Protein AF-0000000085116410 (afdb_homodimer)

Sequence (196 aa):
MQATMTPTGVLNDQMIAADCLISAKNAIKGCAMAIAEASTPEVRNTLKQHLNDAITFHEQISQYMVNKGYYHPTNVQEQLRLDLQAAQQVLSRYNQNVMQATMTPTGVLNDQMIAADCLISAKNAIKGCAMAIAEASTPEVRNTLKQHLNDAITFHEQISQYMVNKGYYHPTNVQEQLRLDLQAAQQVLSRYNQNV

pLDDT: mean 77.75, std 18.44, range [33.31, 96.0]

Organism: Geobacillus kaustophilus (strain HTA426) (NCBI:txid235909)

Radius of gyration: 18.61 Å; Cα contacts (8 Å, |Δi|>4): 143; chains: 2; bounding box: 40×56×43 Å

Secondary structure (DSSP, 8-state):
------HHHHHHHHHHHHHHHHHHHHHHHHHHHHHHH--SHHHHHHHHHHHHHHHHHHHHHHHHHHHTT-S-TTTHHHHHHHHHHHHHHHHHHHHHH-/------HHHHHHHHHHHHHHHHHHHHHHHHHHHHHHH--SHHHHHHHHHHHHHHHHHHHHHHHHHHHTT-S-TTTHHHHHHHHHHHHHHHHHHHHHH-

Nearest PDB structures (foldseek):
  5l8b-ass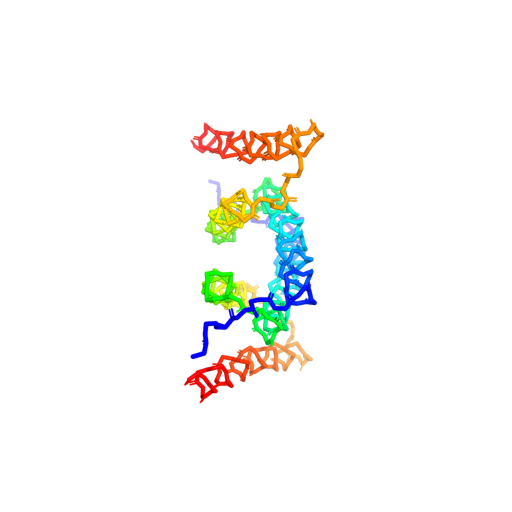embly1_J  TM=8.853E-01  e=2.017E-01  Rhodospirillum rubrum
  5l89-assembly3_Z  TM=8.717E-01  e=2.137E-01  Rhodospirillum rubrum
  5l8b-assembly4_V  TM=8.835E-01  e=2.544E-01  Rhodospirillum rubrum
  9c3i-assembly1_S  TM=6.106E-01  e=6.555E+00  Homo sapiens
  5l89-assembly3_Z  TM=8.452E-01  e=1.909E-01  Rhodospirillum rubrum

InterPro domains:
  IPR012347 Ferritin-like [G3DSA:1.20.1260.10] (1-69)
  IPR012851 Spore coat protein CotF-like [PF07875] (12-73)
  IPR012851 Spore coat protein CotF-like [PTHR39183] (7-89)

Foldseek 3Di:
DPPPCPPVNLVVLLVVLVVLLVVLLVLLVVLLVCLVVDDDVVVNVVSVVSNVVSLVSNVVSLVVCVVSVVDDPDDVVVVSVVSNVVSVVSVVVVVVVD/DPVPCPPVNLVVLLVVLVVLLVVLLVLLVVLLVCLVVDDDPVVNVVSVVSNVVSLVSNVVSLVVCVVSVVDPPDDVVVVSVVSNVVSVVSVVVVVVVD

Solvent-accessible surface area (backbone atoms only — not comparable to full-atom values): 10480 Å² total; per-residue (Å²): 128,79,80,67,72,46,72,69,40,50,51,46,39,50,52,47,45,51,52,48,41,53,52,23,52,50,45,34,53,49,28,57,55,45,44,76,61,41,72,48,69,67,64,29,51,53,33,52,52,51,28,52,52,25,50,52,49,33,50,53,43,51,52,49,37,55,76,69,56,69,53,57,79,81,68,41,55,53,49,50,50,49,49,51,47,50,53,47,47,54,49,47,51,47,60,64,70,95,128,78,80,68,73,45,73,68,39,50,51,44,37,50,51,48,46,51,53,47,43,53,50,22,52,51,44,34,53,50,29,56,54,46,44,75,61,42,71,47,68,67,63,28,52,53,32,52,53,51,28,52,52,25,49,52,48,33,50,54,45,50,50,50,36,55,75,69,56,70,52,57,79,81,68,44,53,53,50,49,50,47,50,49,49,48,52,48,47,54,48,46,50,47,60,64,70,94

Structure (mmCIF, N/CA/C/O backbone):
data_AF-0000000085116410-model_v1
#
loop_
_entity.id
_entity.type
_entity.pdbx_description
1 polymer 'Spore coat protein'
#
loop_
_atom_site.group_PDB
_atom_site.id
_atom_site.type_symbol
_atom_site.label_atom_id
_atom_site.label_alt_id
_atom_site.label_comp_id
_atom_site.label_asym_id
_atom_site.label_entity_id
_atom_site.label_seq_id
_atom_site.pdbx_PDB_ins_code
_atom_site.Cartn_x
_atom_site.Cartn_y
_atom_site.Cartn_z
_atom_site.occupancy
_atom_site.B_iso_or_equiv
_atom_site.auth_seq_id
_atom_site.auth_comp_id
_atom_site.auth_asym_id
_atom_site.auth_atom_id
_atom_site.pdbx_PDB_model_num
ATOM 1 N N . MET A 1 1 ? 3.842 -24.609 -26.531 1 34.09 1 MET A N 1
ATOM 2 C CA . MET A 1 1 ? 4.395 -25.141 -25.297 1 34.09 1 MET A CA 1
ATOM 3 C C . MET A 1 1 ? 3.576 -24.672 -24.094 1 34.09 1 MET A C 1
ATOM 5 O O . MET A 1 1 ? 3.346 -23.469 -23.922 1 34.09 1 MET A O 1
ATOM 9 N N . GLN A 1 2 ? 2.59 -25.344 -23.672 1 38.97 2 GLN A N 1
ATOM 10 C CA . GLN A 1 2 ? 1.652 -24.984 -22.609 1 38.97 2 GLN A CA 1
ATOM 11 C C . GLN A 1 2 ? 2.391 -24.547 -21.344 1 38.97 2 GLN A C 1
ATOM 13 O O . GLN A 1 2 ? 3.287 -25.25 -20.875 1 38.97 2 GLN A O 1
ATOM 18 N N . ALA A 1 3 ? 2.873 -23.281 -21.172 1 47.75 3 ALA A N 1
ATOM 19 C CA . ALA A 1 3 ? 3.674 -22.828 -20.031 1 47.75 3 ALA A CA 1
ATOM 20 C C . ALA A 1 3 ? 3.307 -23.594 -18.766 1 47.75 3 ALA A C 1
ATOM 22 O O . ALA A 1 3 ? 2.248 -23.359 -18.172 1 47.75 3 ALA A O 1
ATOM 23 N N . THR A 1 4 ? 3.486 -24.859 -18.719 1 53.5 4 THR A N 1
ATOM 24 C CA . THR A 1 4 ? 3.32 -25.688 -17.531 1 53.5 4 THR A CA 1
ATOM 25 C C . THR A 1 4 ? 3.902 -24.984 -16.297 1 53.5 4 THR A C 1
ATOM 27 O O . THR A 1 4 ? 5.047 -24.531 -16.328 1 53.5 4 THR A O 1
ATOM 30 N N . MET A 1 5 ? 3.059 -24.266 -15.602 1 58.75 5 MET A N 1
ATOM 31 C CA . MET A 1 5 ? 3.539 -23.656 -14.367 1 58.75 5 MET A CA 1
ATOM 32 C C . MET A 1 5 ? 4.387 -24.625 -13.562 1 58.75 5 MET A C 1
ATOM 34 O O . MET A 1 5 ? 3.924 -25.719 -13.211 1 58.75 5 MET A O 1
ATOM 38 N N . THR A 1 6 ? 5.695 -24.5 -13.656 1 70 6 THR A N 1
ATOM 39 C CA . THR A 1 6 ? 6.586 -25.344 -12.859 1 70 6 THR A CA 1
ATOM 40 C C . THR A 1 6 ? 6.227 -25.25 -11.375 1 70 6 THR A C 1
ATOM 42 O O . THR A 1 6 ? 5.633 -24.281 -10.93 1 70 6 THR A O 1
ATOM 45 N N . PRO A 1 7 ? 6.23 -26.438 -10.695 1 68.94 7 PRO A N 1
ATOM 46 C CA . PRO A 1 7 ? 5.996 -26.406 -9.25 1 68.94 7 PRO A CA 1
ATOM 47 C C . PRO A 1 7 ? 6.676 -25.234 -8.562 1 68.94 7 PRO A C 1
ATOM 49 O O . PRO A 1 7 ? 6.102 -24.625 -7.656 1 68.94 7 PRO A O 1
ATOM 52 N N . THR A 1 8 ? 7.863 -24.875 -8.992 1 72.25 8 THR A N 1
ATOM 53 C CA . THR A 1 8 ? 8.57 -23.75 -8.406 1 72.25 8 THR A CA 1
ATOM 54 C C . THR A 1 8 ? 7.84 -22.438 -8.719 1 72.25 8 THR A C 1
ATOM 56 O O . THR A 1 8 ? 7.766 -21.547 -7.863 1 72.25 8 THR A O 1
ATOM 59 N N . GLY A 1 9 ? 7.254 -22.359 -9.852 1 74 9 GLY A N 1
ATOM 60 C CA . GLY A 1 9 ? 6.504 -21.172 -10.242 1 74 9 GLY A CA 1
ATOM 61 C C . GLY A 1 9 ? 5.234 -20.969 -9.43 1 74 9 GLY A C 1
ATOM 62 O O . GLY A 1 9 ? 4.922 -19.859 -9.023 1 74 9 GLY A O 1
ATOM 63 N N . VAL A 1 10 ? 4.629 -22.078 -9.195 1 74.31 10 VAL A N 1
ATOM 64 C CA . VAL A 1 10 ? 3.404 -22.031 -8.398 1 74.31 10 VAL A CA 1
ATOM 65 C C . VAL A 1 10 ? 3.727 -21.609 -6.969 1 74.31 10 VAL A C 1
ATOM 67 O O . VAL A 1 10 ? 3.021 -20.797 -6.383 1 74.31 10 VAL A O 1
ATOM 70 N N . LEU A 1 11 ? 4.852 -22.125 -6.457 1 77 11 LEU A N 1
ATOM 71 C CA . LEU A 1 11 ? 5.254 -21.781 -5.098 1 77 11 LEU A CA 1
ATOM 72 C C . LEU A 1 11 ? 5.637 -20.312 -4.988 1 77 11 LEU A C 1
ATOM 74 O O . LEU A 1 11 ? 5.289 -19.641 -4.012 1 77 11 LEU A O 1
ATOM 78 N N . ASN A 1 12 ? 6.219 -19.875 -5.941 1 85.88 12 ASN A N 1
ATOM 79 C CA . ASN A 1 12 ? 6.598 -18.469 -5.965 1 85.88 12 ASN A CA 1
ATOM 80 C C . ASN A 1 12 ? 5.371 -17.562 -6.016 1 85.88 12 ASN A C 1
ATOM 82 O O . ASN A 1 12 ? 5.281 -16.594 -5.254 1 85.88 12 ASN A O 1
ATOM 86 N N . ASP A 1 13 ? 4.426 -17.938 -6.859 1 91 13 ASP A N 1
ATOM 87 C CA . ASP A 1 13 ? 3.219 -17.125 -6.98 1 91 13 ASP A CA 1
ATOM 88 C C . ASP A 1 13 ? 2.406 -17.141 -5.691 1 91 13 ASP A C 1
ATOM 90 O O . ASP A 1 13 ? 1.822 -16.125 -5.301 1 91 13 ASP A O 1
ATOM 94 N N . GLN A 1 14 ? 2.414 -18.297 -5.098 1 87.81 14 GLN A N 1
ATOM 95 C CA . GLN A 1 14 ? 1.694 -18.422 -3.834 1 87.81 14 GLN A CA 1
ATOM 96 C C . GLN A 1 14 ? 2.334 -17.547 -2.756 1 87.81 14 GLN A C 1
ATOM 98 O O . GLN A 1 14 ? 1.635 -16.859 -2.008 1 87.81 14 GLN A O 1
ATOM 103 N N . MET A 1 15 ? 3.588 -17.531 -2.658 1 90.19 15 MET A N 1
ATOM 104 C CA . MET A 1 15 ? 4.305 -16.719 -1.678 1 90.19 15 MET A CA 1
ATOM 105 C C . MET A 1 15 ? 4.121 -15.234 -1.958 1 90.19 15 MET A C 1
ATOM 107 O O . MET A 1 15 ? 3.898 -14.445 -1.036 1 90.19 15 MET A O 1
ATOM 111 N N . ILE A 1 16 ? 4.188 -14.93 -3.193 1 92.75 16 ILE A N 1
ATOM 112 C CA . ILE A 1 16 ? 3.988 -13.539 -3.602 1 92.75 16 ILE A CA 1
ATOM 113 C C . ILE A 1 16 ? 2.588 -13.078 -3.201 1 92.75 16 ILE A C 1
ATOM 115 O O . ILE A 1 16 ? 2.422 -12.016 -2.607 1 92.75 16 ILE A O 1
ATOM 119 N N . ALA A 1 17 ? 1.64 -13.898 -3.52 1 92.31 17 ALA A N 1
ATOM 120 C CA . ALA A 1 17 ? 0.255 -13.555 -3.211 1 92.31 17 ALA A CA 1
ATOM 121 C C . ALA A 1 17 ? 0.05 -13.406 -1.706 1 92.31 17 ALA A C 1
ATOM 123 O O . ALA A 1 17 ? -0.622 -12.477 -1.254 1 92.31 17 ALA A O 1
ATOM 124 N N . ALA A 1 18 ? 0.658 -14.25 -0.933 1 89.31 18 ALA A N 1
ATOM 125 C CA . ALA A 1 18 ? 0.532 -14.195 0.521 1 89.31 18 ALA A CA 1
ATOM 126 C C . ALA A 1 18 ? 1.161 -12.922 1.08 1 89.31 18 ALA A C 1
ATOM 128 O O . ALA A 1 18 ? 0.578 -12.258 1.942 1 89.31 18 ALA A O 1
ATOM 129 N N . ASP A 1 19 ? 2.303 -12.578 0.595 1 91.06 19 ASP A N 1
ATOM 130 C CA . ASP A 1 19 ? 2.969 -11.344 1.018 1 91.06 19 ASP A CA 1
ATOM 131 C C . ASP A 1 19 ? 2.141 -10.117 0.649 1 91.06 19 ASP A C 1
ATOM 133 O O . ASP A 1 19 ? 2.049 -9.172 1.43 1 91.06 19 ASP A O 1
ATOM 137 N N . CYS A 1 20 ? 1.58 -10.156 -0.518 1 94 20 CYS A N 1
ATOM 138 C CA . CYS A 1 20 ? 0.734 -9.062 -0.972 1 94 20 CYS A CA 1
ATOM 139 C C . CYS A 1 20 ? -0.5 -8.922 -0.089 1 94 20 CYS A C 1
ATOM 141 O O . CYS A 1 20 ? -0.91 -7.809 0.243 1 94 20 CYS A O 1
ATOM 143 N N . LEU A 1 21 ? -1.069 -10.039 0.272 1 91.62 21 LEU A N 1
ATOM 144 C CA . LEU A 1 21 ? -2.25 -10.039 1.13 1 91.62 21 LEU A CA 1
ATOM 145 C C . LEU A 1 21 ? -1.939 -9.391 2.477 1 91.62 21 LEU A C 1
ATOM 147 O O . LEU A 1 21 ? -2.689 -8.531 2.947 1 91.62 21 LEU A O 1
ATOM 151 N N . ILE A 1 22 ? -0.842 -9.766 3.062 1 90.31 22 ILE A N 1
ATOM 152 C CA . ILE A 1 22 ? -0.418 -9.219 4.348 1 90.31 22 ILE A CA 1
ATOM 153 C C . ILE A 1 22 ? -0.146 -7.719 4.203 1 90.31 22 ILE A C 1
ATOM 155 O O . ILE A 1 22 ? -0.582 -6.918 5.035 1 90.31 22 ILE A O 1
ATOM 159 N N . SER A 1 23 ? 0.594 -7.352 3.139 1 93.44 23 SER A N 1
ATOM 160 C CA . SER A 1 23 ? 0.889 -5.945 2.883 1 93.44 23 SER A CA 1
ATOM 161 C C . SER A 1 23 ? -0.392 -5.133 2.732 1 93.44 23 SER A C 1
ATOM 163 O O . SER A 1 23 ? -0.501 -4.031 3.277 1 93.44 23 SER A O 1
ATOM 165 N N . ALA A 1 24 ? -1.352 -5.645 1.99 1 94 24 ALA A N 1
ATOM 166 C CA . ALA A 1 24 ? -2.625 -4.953 1.794 1 94 24 ALA A CA 1
ATOM 167 C C . ALA A 1 24 ? -3.371 -4.793 3.115 1 94 24 ALA A C 1
ATOM 169 O O . ALA A 1 24 ? -3.91 -3.723 3.404 1 94 24 ALA A O 1
ATOM 170 N N . LYS A 1 25 ? -3.369 -5.816 3.918 1 90.81 25 LYS A N 1
ATOM 171 C CA . LYS A 1 25 ? -4.012 -5.781 5.23 1 90.81 25 LYS A CA 1
ATOM 172 C C . LYS A 1 25 ? -3.387 -4.707 6.117 1 90.81 25 LYS A C 1
ATOM 174 O O . LYS A 1 25 ? -4.098 -3.947 6.773 1 90.81 25 LYS A O 1
ATOM 179 N N . ASN A 1 26 ? -2.092 -4.668 6.094 1 91.44 26 ASN A N 1
ATOM 180 C CA . ASN A 1 26 ? -1.391 -3.672 6.898 1 91.44 26 ASN A CA 1
ATOM 181 C C . ASN A 1 26 ? -1.672 -2.256 6.406 1 91.44 26 ASN A C 1
ATOM 183 O O . ASN A 1 26 ? -1.815 -1.332 7.211 1 91.44 26 ASN A O 1
ATOM 187 N N . ALA A 1 27 ? -1.715 -2.104 5.125 1 94.19 27 ALA A N 1
ATOM 188 C CA . ALA A 1 27 ? -2.033 -0.799 4.551 1 94.19 27 ALA A CA 1
ATOM 189 C C . ALA A 1 27 ? -3.434 -0.35 4.953 1 94.19 27 ALA A C 1
ATOM 191 O O . ALA A 1 27 ? -3.646 0.816 5.293 1 94.19 27 ALA A O 1
ATOM 192 N N . ILE A 1 28 ? -4.422 -1.207 4.918 1 91.94 28 ILE A N 1
ATOM 193 C CA . ILE A 1 28 ? -5.797 -0.907 5.301 1 91.94 28 ILE A CA 1
ATOM 194 C C . ILE A 1 28 ? -5.836 -0.438 6.754 1 91.94 28 ILE A C 1
ATOM 196 O O . ILE A 1 28 ? -6.391 0.622 7.055 1 91.94 28 ILE A O 1
ATOM 200 N N . LYS A 1 29 ? -5.215 -1.124 7.602 1 91 29 LYS A N 1
ATOM 201 C CA . LYS A 1 29 ? -5.188 -0.773 9.023 1 91 29 LYS A CA 1
ATOM 202 C C . LYS A 1 29 ? -4.469 0.553 9.242 1 91 29 LYS A C 1
ATOM 204 O O . LYS A 1 29 ? -4.941 1.399 10.008 1 91 29 LYS A O 1
ATOM 209 N N . GLY A 1 30 ? -3.307 0.664 8.594 1 91.12 30 GLY A N 1
ATOM 210 C CA . GLY A 1 30 ? -2.535 1.889 8.734 1 91.12 30 GLY A CA 1
ATOM 211 C C . GLY A 1 30 ? -3.287 3.123 8.273 1 91.12 30 GLY A C 1
ATOM 212 O O . GLY A 1 30 ? -3.293 4.145 8.961 1 91.12 30 GLY A O 1
ATOM 213 N N . CYS A 1 31 ? -3.893 3.043 7.133 1 93.88 31 CYS A N 1
ATOM 214 C CA . CYS A 1 31 ? -4.656 4.172 6.609 1 93.88 31 CYS A CA 1
ATOM 215 C C . CYS A 1 31 ? -5.824 4.516 7.527 1 93.88 31 CYS A C 1
ATOM 217 O O . CYS A 1 31 ? -6.094 5.688 7.781 1 93.88 31 CYS A O 1
ATOM 219 N N . ALA A 1 32 ? -6.516 3.463 8.023 1 90.75 32 ALA A N 1
ATOM 220 C CA . ALA A 1 32 ? -7.648 3.684 8.922 1 90.75 32 ALA A CA 1
ATOM 221 C C . ALA A 1 32 ? -7.215 4.445 10.172 1 90.75 32 ALA A C 1
ATOM 223 O O . ALA A 1 32 ? -7.871 5.406 10.578 1 90.75 32 ALA A O 1
ATOM 224 N N . MET A 1 33 ? -6.148 4.09 10.742 1 91.69 33 MET A N 1
ATOM 225 C CA . MET A 1 33 ? -5.633 4.754 11.938 1 91.69 33 MET A CA 1
ATOM 226 C C . MET A 1 33 ? -5.223 6.188 11.625 1 91.69 33 MET A C 1
ATOM 228 O O . MET A 1 33 ? -5.535 7.109 12.383 1 91.69 33 MET A O 1
ATOM 232 N N . ALA A 1 34 ? -4.508 6.406 10.562 1 93.06 34 ALA A N 1
ATOM 233 C CA . ALA A 1 34 ? -4.004 7.723 10.172 1 93.06 34 ALA A CA 1
ATOM 234 C C . ALA A 1 34 ? -5.148 8.68 9.875 1 93.06 34 ALA A C 1
ATOM 236 O O . ALA A 1 34 ? -5.07 9.875 10.188 1 93.06 34 ALA A O 1
ATOM 237 N N . ILE A 1 35 ? -6.199 8.172 9.25 1 93.31 35 ILE A N 1
ATOM 238 C CA . ILE A 1 35 ? -7.363 8.992 8.945 1 93.31 35 ILE A CA 1
ATOM 239 C C . ILE A 1 35 ? -7.969 9.539 10.234 1 93.31 35 ILE A C 1
ATOM 241 O O . ILE A 1 35 ? -8.344 10.711 10.297 1 93.31 35 ILE A O 1
ATOM 245 N N . ALA A 1 36 ? -8.016 8.703 11.297 1 89.75 36 ALA A N 1
ATOM 246 C CA . ALA A 1 36 ? -8.586 9.094 12.586 1 89.75 36 ALA A CA 1
ATOM 247 C C . ALA A 1 36 ? -7.754 10.195 13.242 1 89.75 36 ALA A C 1
ATOM 249 O O . ALA A 1 36 ? -8.281 11 14.016 1 89.75 36 ALA A O 1
ATOM 250 N N . GLU A 1 37 ? -6.488 10.312 12.891 1 90.06 37 GLU A N 1
ATOM 251 C CA . GLU A 1 37 ? -5.57 11.219 13.57 1 90.06 37 GLU A CA 1
ATOM 252 C C . GLU A 1 37 ? -5.281 12.445 12.711 1 90.06 37 GLU A C 1
ATOM 254 O O . GLU A 1 37 ? -4.707 13.43 13.195 1 90.06 37 GLU A O 1
ATOM 259 N N . ALA A 1 38 ? -5.629 12.344 11.43 1 91.5 38 ALA A N 1
AT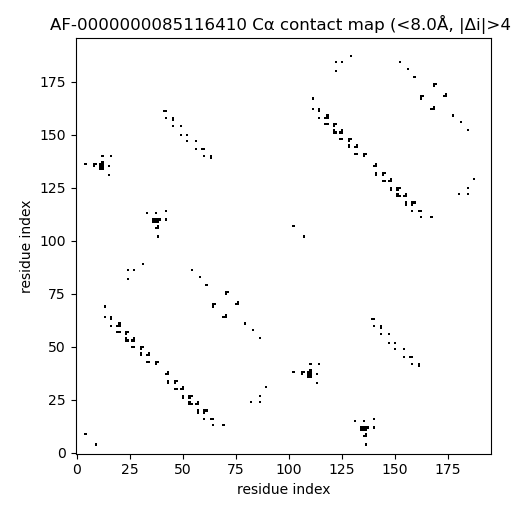OM 260 C CA . ALA A 1 38 ? -5.332 13.445 10.516 1 91.5 38 ALA A CA 1
ATOM 261 C C . ALA A 1 38 ? -6.113 14.695 10.891 1 91.5 38 ALA A C 1
ATOM 263 O O . ALA A 1 38 ? -7.301 14.625 11.219 1 91.5 38 ALA A O 1
ATOM 264 N N . SER A 1 39 ? -5.434 15.836 10.852 1 89.38 39 SER A N 1
ATOM 265 C CA . SER A 1 39 ? -6.039 17.094 11.281 1 89.38 39 SER A CA 1
ATOM 266 C C . SER A 1 39 ? -6.457 17.938 10.078 1 89.38 39 SER A C 1
ATOM 268 O O . SER A 1 39 ? -7.242 18.875 10.227 1 89.38 39 SER A O 1
ATOM 270 N N . THR A 1 40 ? -5.98 17.703 8.875 1 90 40 THR A N 1
ATOM 271 C CA . THR A 1 40 ? -6.305 18.5 7.691 1 90 40 THR A CA 1
ATOM 272 C C . THR A 1 40 ? -7.074 17.656 6.676 1 90 40 THR A C 1
ATOM 274 O O . THR A 1 40 ? -6.801 16.469 6.508 1 90 40 THR A O 1
ATOM 277 N N . PRO A 1 41 ? -8.008 18.266 5.961 1 92.38 41 PRO A N 1
ATOM 278 C CA . PRO A 1 41 ? -8.789 17.531 4.953 1 92.38 41 PRO A CA 1
ATOM 279 C C . PRO A 1 41 ? -7.926 17 3.811 1 92.38 41 PRO A C 1
ATOM 281 O O . PRO A 1 41 ? -8.219 15.945 3.254 1 92.38 41 PRO A O 1
ATOM 284 N N . GLU A 1 42 ? -6.879 17.688 3.488 1 90.44 42 GLU A N 1
ATOM 285 C CA . GLU A 1 42 ? -6.035 17.281 2.367 1 90.44 42 GLU A CA 1
ATOM 286 C C . GLU A 1 42 ? -5.398 15.914 2.623 1 90.44 42 GLU A C 1
ATOM 288 O O . GLU A 1 42 ? -5.504 15.008 1.794 1 90.44 42 GLU A O 1
ATOM 293 N N . VAL A 1 43 ? -4.75 15.852 3.771 1 91.69 43 VAL A N 1
ATOM 294 C CA . VAL A 1 43 ? -4.094 14.586 4.082 1 91.69 43 VAL A CA 1
ATOM 295 C C . VA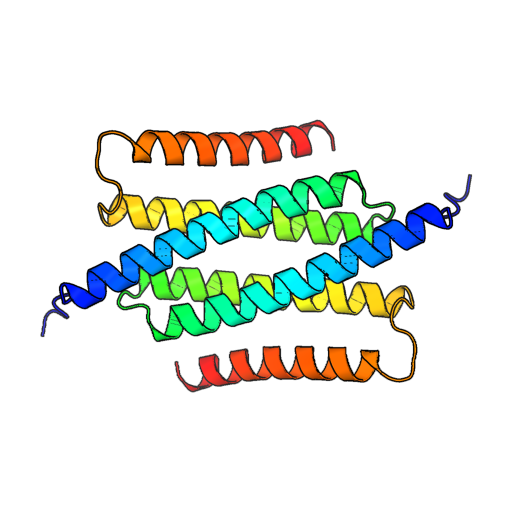L A 1 43 ? -5.148 13.516 4.34 1 91.69 43 VAL A C 1
ATOM 297 O O . VAL A 1 43 ? -4.98 12.359 3.934 1 91.69 43 VAL A O 1
ATOM 300 N N . ARG A 1 44 ? -6.25 13.898 4.984 1 93.69 44 ARG A N 1
ATOM 301 C CA . ARG A 1 44 ? -7.324 12.953 5.242 1 93.69 44 ARG A CA 1
ATOM 302 C C . ARG A 1 44 ? -7.879 12.383 3.941 1 93.69 44 ARG A C 1
ATOM 304 O O . ARG A 1 44 ? -8.055 11.164 3.816 1 93.69 44 ARG A O 1
ATOM 311 N N . ASN A 1 45 ? -8.102 13.156 2.969 1 94.5 45 ASN A N 1
ATOM 312 C CA . ASN A 1 45 ? -8.641 12.719 1.688 1 94.5 45 ASN A CA 1
ATOM 313 C C . ASN A 1 45 ? -7.656 11.828 0.936 1 94.5 45 ASN A C 1
ATOM 315 O O . ASN A 1 45 ? -8.055 10.852 0.302 1 94.5 45 ASN A O 1
ATOM 319 N N . THR A 1 46 ? -6.387 12.211 0.984 1 94.81 46 THR A N 1
ATOM 320 C CA . THR A 1 46 ? -5.355 11.383 0.376 1 94.81 46 THR A CA 1
ATOM 321 C C . THR A 1 46 ? -5.336 9.992 1.011 1 94.81 46 THR A C 1
ATOM 323 O O . THR A 1 46 ? -5.262 8.984 0.308 1 94.81 46 THR A O 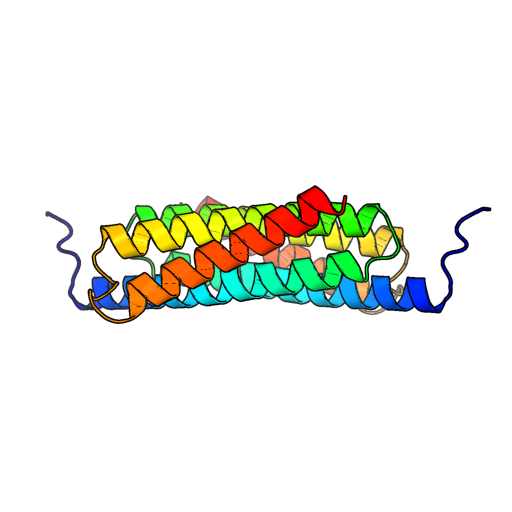1
ATOM 326 N N . LEU A 1 47 ? -5.457 9.961 2.297 1 95 47 LEU A N 1
ATOM 327 C CA . LEU A 1 47 ? -5.457 8.695 3.027 1 95 47 LEU A CA 1
ATOM 328 C C . LEU A 1 47 ? -6.695 7.875 2.691 1 95 47 LEU A C 1
ATOM 330 O O . LEU A 1 47 ? -6.621 6.648 2.576 1 95 47 LEU A O 1
ATOM 334 N N . LYS A 1 48 ? -7.836 8.477 2.529 1 95.25 48 LYS A N 1
ATOM 335 C CA . LYS A 1 48 ? -9.062 7.773 2.16 1 95.25 48 LYS A CA 1
ATOM 336 C C . LYS A 1 48 ? -8.93 7.125 0.783 1 95.25 48 LYS A C 1
ATOM 338 O O . LYS A 1 48 ? -9.375 5.996 0.576 1 95.25 48 LYS A O 1
ATOM 343 N N . GLN A 1 49 ? -8.32 7.844 -0.129 1 95.75 49 GLN A N 1
ATOM 344 C CA . GLN A 1 49 ? -8.07 7.277 -1.451 1 95.75 49 GLN A CA 1
ATOM 345 C C . GLN A 1 49 ? -7.156 6.059 -1.365 1 95.75 49 GLN A C 1
ATOM 347 O O . GLN A 1 49 ? -7.426 5.027 -1.984 1 95.75 49 GLN A O 1
ATOM 352 N N . HIS A 1 50 ? -6.094 6.207 -0.597 1 95.94 50 HIS A N 1
ATOM 353 C CA . HIS A 1 50 ? -5.16 5.094 -0.458 1 95.94 50 HIS A CA 1
ATOM 354 C C . HIS A 1 50 ? -5.816 3.912 0.249 1 95.94 50 HIS A C 1
ATOM 356 O O . HIS A 1 50 ? -5.547 2.756 -0.088 1 95.94 50 HIS A O 1
ATOM 362 N N . LEU A 1 51 ? -6.672 4.18 1.213 1 94.19 51 LEU A N 1
ATOM 363 C CA . LEU A 1 51 ? -7.441 3.129 1.873 1 94.19 51 LEU A CA 1
ATOM 364 C C . LEU A 1 51 ? -8.281 2.354 0.863 1 94.19 51 LEU A C 1
ATOM 366 O O . LEU A 1 51 ? -8.266 1.121 0.849 1 94.19 51 LEU A O 1
ATOM 370 N N . ASN A 1 52 ? -8.93 3.082 0.033 1 94.69 52 ASN A N 1
ATOM 371 C CA . ASN A 1 52 ? -9.758 2.438 -0.983 1 94.69 52 ASN A CA 1
ATOM 372 C C . ASN A 1 52 ? -8.914 1.596 -1.938 1 94.69 52 ASN A C 1
ATOM 374 O O . ASN A 1 52 ? -9.312 0.495 -2.32 1 94.69 52 ASN A O 1
ATOM 378 N N . ASP A 1 53 ? -7.797 2.088 -2.365 1 95.62 53 ASP A N 1
ATOM 379 C CA . ASP A 1 53 ? -6.891 1.334 -3.225 1 95.62 53 ASP A CA 1
ATOM 380 C C . ASP A 1 53 ? -6.422 0.052 -2.539 1 95.62 53 ASP A C 1
ATOM 382 O O . ASP A 1 53 ? -6.352 -1.005 -3.17 1 95.62 53 ASP A O 1
ATOM 386 N N . ALA A 1 54 ? -6.086 0.15 -1.242 1 95.38 54 ALA A N 1
ATOM 387 C CA . ALA A 1 54 ? -5.625 -1.008 -0.482 1 95.38 54 ALA A CA 1
ATOM 388 C C . ALA A 1 54 ? -6.727 -2.057 -0.356 1 95.38 54 ALA A C 1
ATOM 390 O O . ALA A 1 54 ? -6.461 -3.258 -0.455 1 95.38 54 ALA A O 1
ATOM 391 N N . ILE A 1 55 ? -7.945 -1.591 -0.19 1 92.31 55 ILE A N 1
ATOM 392 C CA . ILE A 1 55 ? -9.086 -2.5 -0.107 1 92.31 55 ILE A CA 1
ATOM 393 C C . ILE A 1 55 ? -9.258 -3.23 -1.438 1 92.31 55 ILE A C 1
ATOM 395 O O . ILE A 1 55 ? -9.414 -4.453 -1.466 1 92.31 55 ILE A O 1
ATOM 399 N N . THR A 1 56 ? -9.211 -2.498 -2.467 1 94.06 56 THR A N 1
ATOM 400 C CA . THR A 1 56 ? -9.344 -3.082 -3.795 1 94.06 56 THR A CA 1
ATOM 401 C C . THR A 1 56 ? -8.242 -4.105 -4.047 1 94.06 56 THR A C 1
ATOM 403 O O . THR A 1 56 ? -8.508 -5.203 -4.547 1 94.06 56 THR A O 1
ATOM 406 N N . PHE A 1 57 ? -7.027 -3.783 -3.701 1 94.69 57 PHE A N 1
ATOM 407 C CA . PHE A 1 57 ? -5.895 -4.688 -3.867 1 94.69 57 PHE A CA 1
ATOM 408 C C . PHE A 1 57 ? -6.086 -5.949 -3.033 1 94.69 57 PHE A C 1
ATOM 410 O O . PHE A 1 57 ? -5.867 -7.062 -3.52 1 94.69 57 PHE A O 1
ATOM 417 N N . HIS A 1 58 ? -6.484 -5.805 -1.847 1 93.12 58 HIS A N 1
ATOM 418 C CA . HIS A 1 58 ? -6.754 -6.934 -0.964 1 93.12 58 HIS A CA 1
ATOM 419 C C . HIS A 1 58 ? -7.777 -7.883 -1.58 1 93.12 58 HIS A C 1
ATOM 421 O O . HIS A 1 58 ? -7.582 -9.102 -1.571 1 93.12 58 HIS A O 1
ATOM 427 N N . GLU A 1 59 ? -8.805 -7.34 -2.109 1 91.69 59 GLU A N 1
ATOM 428 C CA . GLU A 1 59 ? -9.859 -8.133 -2.738 1 91.69 59 GLU A CA 1
ATOM 429 C C . GLU A 1 59 ? -9.328 -8.883 -3.957 1 91.69 59 GLU A C 1
ATOM 431 O O . GLU A 1 59 ? -9.609 -10.07 -4.125 1 91.69 59 GLU A O 1
ATOM 436 N N . GLN A 1 60 ? -8.609 -8.219 -4.773 1 93.38 60 GLN A N 1
ATOM 437 C CA . GLN A 1 60 ? -8.078 -8.82 -5.992 1 93.38 60 GLN A CA 1
ATOM 438 C C . GLN A 1 60 ? -7.121 -9.969 -5.676 1 93.38 60 GLN A C 1
ATOM 440 O O . GLN A 1 60 ? -7.195 -11.031 -6.293 1 93.38 60 GLN A O 1
ATOM 445 N N . ILE A 1 61 ? -6.234 -9.758 -4.723 1 94.06 61 ILE A N 1
ATOM 446 C CA . ILE A 1 61 ? -5.262 -10.789 -4.363 1 94.06 61 ILE A CA 1
ATOM 447 C C . ILE A 1 61 ? -5.973 -11.961 -3.703 1 94.06 61 ILE A C 1
ATOM 449 O O . ILE A 1 61 ? -5.656 -13.125 -3.98 1 94.06 61 ILE A O 1
ATOM 453 N N . SER A 1 62 ? -6.941 -11.656 -2.855 1 90.44 62 SER A N 1
ATOM 454 C CA . SER A 1 62 ? -7.73 -12.703 -2.219 1 90.44 62 SER A CA 1
ATOM 455 C C . SER A 1 62 ? -8.438 -13.57 -3.256 1 90.44 62 SER A C 1
ATOM 457 O O . SER A 1 62 ? -8.391 -14.805 -3.182 1 90.44 62 SER A O 1
ATOM 459 N N . GLN A 1 63 ? -9.07 -12.945 -4.18 1 90.25 63 GLN A N 1
ATOM 460 C CA . GLN A 1 63 ? -9.766 -13.664 -5.242 1 90.25 63 GLN A CA 1
ATOM 461 C C . GLN A 1 63 ? -8.797 -14.508 -6.062 1 90.25 63 GLN A C 1
ATOM 463 O O . GLN A 1 63 ? -9.109 -15.641 -6.422 1 90.25 63 GLN A O 1
ATOM 468 N N . TYR A 1 64 ? -7.656 -13.961 -6.391 1 90.69 64 TYR A N 1
ATOM 469 C CA . TYR A 1 64 ? -6.621 -14.703 -7.109 1 90.69 64 TYR A CA 1
ATOM 470 C C . TYR A 1 64 ? -6.238 -15.969 -6.359 1 90.69 64 TYR A C 1
ATOM 472 O O . TYR A 1 64 ? -6.148 -17.047 -6.957 1 90.69 64 TYR A O 1
ATOM 480 N N . MET A 1 65 ? -5.949 -15.906 -5.102 1 90.06 65 MET A N 1
ATOM 481 C CA . MET A 1 65 ? -5.516 -17.031 -4.285 1 90.06 65 MET A CA 1
ATOM 482 C C . MET A 1 65 ? -6.594 -18.109 -4.227 1 90.06 65 MET A C 1
ATOM 484 O O . MET A 1 65 ? -6.289 -19.297 -4.27 1 90.06 65 MET A O 1
ATOM 488 N N . VAL A 1 66 ? -7.852 -17.672 -4.105 1 87.62 66 VAL A N 1
ATOM 489 C CA . VAL A 1 66 ? -8.969 -18.609 -4.098 1 87.62 66 VAL A CA 1
ATOM 490 C C . VAL A 1 66 ? -9.039 -19.344 -5.438 1 87.62 66 VAL A C 1
ATOM 492 O O . VAL A 1 66 ? -9.133 -20.578 -5.473 1 87.62 66 VAL A O 1
ATOM 495 N N . ASN A 1 67 ? -8.969 -18.641 -6.488 1 89.12 67 ASN A N 1
ATOM 496 C CA . ASN A 1 67 ? -9.07 -19.188 -7.832 1 89.12 67 ASN A CA 1
ATOM 497 C C . ASN A 1 67 ? -7.949 -20.188 -8.109 1 89.12 67 ASN A C 1
ATOM 499 O O . ASN A 1 67 ? -8.148 -21.172 -8.828 1 89.12 67 ASN A O 1
ATOM 503 N N . LYS A 1 68 ? -6.766 -19.969 -7.488 1 89.62 68 LYS A N 1
ATOM 504 C CA . LYS A 1 68 ? -5.605 -20.828 -7.711 1 89.62 68 LYS A CA 1
ATOM 505 C C . LYS A 1 68 ? -5.59 -22 -6.734 1 89.62 68 LYS A C 1
ATOM 507 O O . LYS A 1 68 ? -4.73 -22.891 -6.828 1 89.62 68 LYS A O 1
ATOM 512 N N . GLY A 1 69 ? -6.504 -21.938 -5.809 1 83.75 69 GLY A N 1
ATOM 513 C CA . GLY A 1 69 ? -6.59 -23.016 -4.832 1 83.75 69 GLY A CA 1
ATOM 514 C C . GLY A 1 69 ? -5.492 -22.969 -3.789 1 83.75 69 GLY A C 1
ATOM 515 O O . GLY A 1 69 ? -5.055 -24 -3.283 1 83.75 69 GLY A O 1
ATOM 516 N N . TYR A 1 70 ? -4.867 -21.812 -3.605 1 81.94 70 TYR A N 1
ATOM 517 C CA . TYR A 1 70 ? -3.785 -21.656 -2.641 1 81.94 70 TYR A CA 1
ATOM 518 C C . TYR A 1 70 ? -4.305 -21.781 -1.213 1 81.94 70 TYR A C 1
ATOM 520 O O . TYR A 1 70 ? -3.523 -21.891 -0.267 1 81.94 70 TYR A O 1
ATOM 528 N N . TYR A 1 71 ? -5.562 -21.562 -1.036 1 69.12 71 TYR A N 1
ATOM 529 C CA . TYR A 1 71 ? -6.164 -21.641 0.289 1 69.12 71 TYR A CA 1
ATOM 530 C C . TYR A 1 71 ? -6.637 -23.062 0.583 1 69.12 71 TYR A C 1
ATOM 532 O O . TYR A 1 71 ? -7.223 -23.719 -0.281 1 69.12 71 TYR A O 1
ATOM 540 N N . HIS A 1 72 ? -5.906 -23.703 1.346 1 59.72 72 HIS A N 1
ATOM 541 C CA . HIS A 1 72 ? -6.43 -25.016 1.729 1 59.72 72 HIS A CA 1
ATOM 542 C C . HIS A 1 72 ? -7.652 -24.875 2.625 1 59.72 72 HIS A C 1
ATOM 544 O O . HIS A 1 72 ? -7.777 -23.891 3.369 1 59.72 72 HIS A O 1
ATOM 550 N N . PRO A 1 73 ? -8.797 -25.719 2.377 1 51.19 73 PRO A N 1
ATOM 551 C CA . PRO A 1 73 ? -10.172 -25.781 2.893 1 51.19 73 PRO A CA 1
ATOM 552 C C . PRO A 1 73 ? -10.266 -25.391 4.371 1 51.19 73 PRO A C 1
ATOM 554 O O . PRO A 1 73 ? -11.219 -24.75 4.785 1 51.19 73 PRO A O 1
ATOM 557 N N . THR A 1 74 ? -9.648 -25.984 5.309 1 51.53 74 THR A N 1
ATOM 558 C CA . THR A 1 74 ? -10.117 -25.859 6.688 1 51.53 74 THR A CA 1
ATOM 559 C C . THR A 1 74 ? -9.93 -24.422 7.195 1 51.53 74 THR A C 1
ATOM 561 O O . THR A 1 74 ? -10.875 -23.828 7.707 1 51.53 74 THR A O 1
ATOM 564 N N . ASN A 1 75 ? -8.758 -23.875 7.496 1 49.5 75 ASN A N 1
ATOM 565 C CA . ASN A 1 75 ? -8.453 -22.75 8.359 1 49.5 75 ASN A CA 1
ATOM 566 C C . ASN A 1 75 ? -8.398 -21.438 7.578 1 49.5 75 ASN A C 1
ATOM 568 O O . ASN A 1 75 ? -8.797 -20.391 8.078 1 49.5 75 ASN A O 1
ATOM 572 N N . VAL A 1 76 ? -8.148 -21.266 6.387 1 53.28 76 VAL A N 1
ATOM 573 C CA . VAL A 1 76 ? -7.734 -20.062 5.691 1 53.28 76 VAL A CA 1
ATOM 574 C C . VAL A 1 76 ? -8.961 -19.344 5.121 1 53.28 76 VAL A C 1
ATOM 576 O O . VAL A 1 76 ? -9.047 -18.109 5.168 1 53.28 76 VAL A O 1
ATOM 579 N N . GLN A 1 77 ? -9.875 -20.156 4.613 1 52.31 77 GLN A N 1
ATOM 580 C CA . GLN A 1 77 ? -11.086 -19.484 4.148 1 52.31 77 GLN A CA 1
ATOM 581 C C . GLN A 1 77 ? -11.703 -18.641 5.254 1 52.31 77 GLN A C 1
ATOM 583 O O . GLN A 1 77 ? -12.18 -17.531 4.996 1 52.31 77 GLN A O 1
ATOM 588 N N . GLU A 1 78 ? -11.539 -19.234 6.316 1 57.16 78 GLU A N 1
ATOM 589 C CA . GLU A 1 78 ? -12.086 -18.5 7.449 1 57.16 78 GLU A CA 1
ATOM 590 C C . GLU A 1 78 ? -11.297 -17.219 7.715 1 57.16 78 GLU A C 1
ATOM 592 O O . GLU A 1 78 ? -11.875 -16.156 7.953 1 57.16 78 GLU A O 1
ATOM 597 N N . GLN A 1 79 ? -10.031 -17.438 7.578 1 57.34 79 GLN A N 1
ATOM 598 C CA . GLN A 1 79 ? -9.195 -16.266 7.871 1 57.34 79 GLN A CA 1
ATOM 599 C C . GLN A 1 79 ? -9.375 -15.188 6.809 1 57.34 79 GLN A C 1
ATOM 601 O O . GLN A 1 79 ? -9.445 -14 7.133 1 57.34 79 GLN A O 1
ATOM 606 N N . LEU A 1 80 ? -9.508 -15.562 5.637 1 58.28 80 LEU A N 1
ATOM 607 C CA . LEU A 1 80 ? -9.75 -14.617 4.559 1 58.28 80 LEU A CA 1
ATOM 608 C C . LEU A 1 80 ? -11.109 -13.945 4.715 1 58.28 80 LEU A C 1
ATOM 610 O O . LEU A 1 80 ? -11.25 -12.742 4.484 1 58.28 80 LEU A O 1
ATOM 614 N N . ARG A 1 81 ? -11.992 -14.797 5.043 1 57.81 81 ARG A N 1
ATOM 615 C CA . ARG A 1 81 ? -13.32 -14.25 5.297 1 57.81 81 ARG A CA 1
ATOM 616 C C . ARG A 1 81 ? -13.289 -13.219 6.422 1 57.81 81 ARG A C 1
ATOM 618 O O . ARG A 1 81 ? -13.883 -12.148 6.305 1 57.81 81 ARG A O 1
ATOM 625 N N . LEU A 1 82 ? -12.539 -13.523 7.34 1 60.44 82 LEU A N 1
ATOM 626 C CA . LEU A 1 82 ? -12.43 -12.617 8.484 1 60.44 82 LEU A CA 1
ATOM 627 C C . LEU A 1 82 ? -11.695 -11.344 8.102 1 60.44 82 LEU A C 1
ATOM 629 O O . LEU A 1 82 ? -12.07 -10.25 8.523 1 60.44 82 LEU A O 1
ATOM 633 N N . ASP A 1 83 ? -10.734 -11.531 7.289 1 57.97 83 ASP A N 1
ATOM 634 C CA . ASP A 1 83 ? -9.977 -10.367 6.836 1 57.97 83 ASP A CA 1
ATOM 635 C C . ASP A 1 83 ? -10.828 -9.477 5.93 1 57.97 83 ASP A C 1
ATOM 637 O O . ASP A 1 83 ? -10.781 -8.25 6.035 1 57.97 83 ASP A O 1
ATOM 641 N N . LEU A 1 84 ? -11.555 -10.125 5.152 1 58.66 84 LEU A N 1
ATOM 642 C CA . LEU A 1 84 ? -12.453 -9.375 4.277 1 58.66 84 LEU A CA 1
ATOM 643 C C . LEU A 1 84 ? -13.547 -8.688 5.086 1 58.66 84 LEU A C 1
ATOM 645 O O . LEU A 1 84 ? -13.898 -7.539 4.805 1 58.66 84 LEU A O 1
ATOM 649 N N . GLN A 1 85 ? -14.008 -9.336 5.996 1 59.94 85 GLN A N 1
ATOM 650 C CA . GLN A 1 85 ? -15 -8.758 6.895 1 59.94 85 GLN A CA 1
ATOM 651 C C . GLN A 1 85 ? -14.422 -7.582 7.68 1 59.94 85 GLN A C 1
ATOM 653 O O . GLN A 1 85 ? -15.086 -6.562 7.867 1 59.94 85 GLN A O 1
ATOM 658 N N . ALA A 1 86 ? -13.273 -7.754 8.07 1 56.88 86 ALA A N 1
ATOM 659 C CA . ALA A 1 86 ? -12.594 -6.688 8.805 1 56.88 86 ALA A CA 1
ATOM 660 C C . ALA A 1 86 ? -12.367 -5.469 7.91 1 56.88 86 ALA A C 1
ATOM 662 O O . ALA A 1 86 ? -12.57 -4.332 8.344 1 56.88 86 ALA A O 1
ATOM 663 N N . ALA A 1 87 ? -11.969 -5.734 6.734 1 55.69 87 ALA A N 1
ATOM 664 C CA . ALA A 1 87 ? -11.797 -4.648 5.773 1 55.69 87 ALA A CA 1
ATOM 665 C C . ALA A 1 87 ? -13.117 -3.93 5.512 1 55.69 87 ALA A C 1
ATOM 667 O O . ALA A 1 87 ? -13.156 -2.697 5.449 1 55.69 87 ALA A O 1
ATOM 668 N N . GLN A 1 88 ? -14.117 -4.672 5.367 1 57.88 88 GLN A N 1
ATOM 669 C CA . GLN A 1 88 ? -15.445 -4.109 5.156 1 57.88 88 GLN A CA 1
ATOM 670 C C . GLN A 1 88 ? -15.906 -3.307 6.371 1 57.88 88 GLN A C 1
ATOM 672 O O . GLN A 1 88 ? -16.531 -2.256 6.227 1 57.88 88 GLN A O 1
ATOM 677 N N . GLN A 1 89 ? -15.641 -3.793 7.473 1 60.47 89 GLN A N 1
ATOM 678 C CA . GLN A 1 89 ? -16.016 -3.102 8.703 1 60.47 89 GLN A CA 1
ATOM 679 C C . GLN A 1 89 ? -15.305 -1.753 8.805 1 60.47 89 GLN A C 1
ATOM 681 O O . GLN A 1 89 ? -15.906 -0.764 9.234 1 60.47 89 GLN A O 1
ATOM 686 N N . VAL A 1 90 ? -14.125 -1.781 8.469 1 54.75 90 VAL A N 1
ATOM 687 C CA . VAL A 1 90 ? -13.359 -0.538 8.477 1 54.75 90 VAL A CA 1
ATOM 688 C C . VAL A 1 90 ? -13.977 0.456 7.496 1 54.75 90 VAL A C 1
ATOM 690 O O . VAL A 1 90 ? -14.125 1.639 7.812 1 54.75 90 VAL A O 1
ATOM 693 N N . LEU A 1 91 ? -14.367 -0.039 6.387 1 55.62 91 LEU A N 1
ATOM 694 C CA . LEU A 1 91 ? -15.008 0.794 5.375 1 55.62 91 LEU A CA 1
ATOM 695 C C . LEU A 1 91 ? -16.344 1.319 5.871 1 55.62 91 LEU A C 1
ATOM 697 O O . LEU A 1 91 ? -16.703 2.475 5.621 1 55.62 91 LEU A O 1
ATOM 701 N N . SER A 1 92 ? -17.047 0.398 6.379 1 57.25 92 SER A N 1
ATOM 702 C CA . SER A 1 92 ? -18.344 0.784 6.914 1 57.25 92 SER A CA 1
ATOM 703 C C . SER A 1 92 ? -18.203 1.852 7.992 1 57.25 92 SER A C 1
ATOM 705 O O . SER A 1 92 ? -18.984 2.805 8.031 1 57.25 92 SER A O 1
ATOM 707 N N . ARG A 1 93 ? -17.391 1.661 8.867 1 54.94 93 ARG A N 1
ATOM 708 C CA . ARG A 1 93 ? -17.172 2.611 9.953 1 54.94 93 ARG A CA 1
ATOM 709 C C . ARG A 1 93 ? -16.797 3.986 9.406 1 54.94 93 ARG A C 1
ATOM 711 O O . ARG A 1 93 ? -17.219 5.012 9.953 1 54.94 93 ARG A O 1
ATOM 718 N N . TYR A 1 94 ? -16.031 3.943 8.469 1 50.84 94 TYR A N 1
ATOM 719 C CA . TYR A 1 94 ? -15.625 5.199 7.852 1 50.84 94 TYR A CA 1
ATOM 720 C C . TYR A 1 94 ? -16.797 5.855 7.125 1 50.84 94 TYR A C 1
ATOM 722 O O . TYR A 1 94 ? -16.969 7.074 7.184 1 50.84 94 TYR A O 1
ATOM 730 N N . ASN A 1 95 ? -17.406 5.047 6.375 1 49.91 95 ASN A N 1
ATOM 731 C CA . ASN A 1 95 ? -18.578 5.59 5.699 1 49.91 95 ASN A CA 1
ATOM 732 C C . ASN 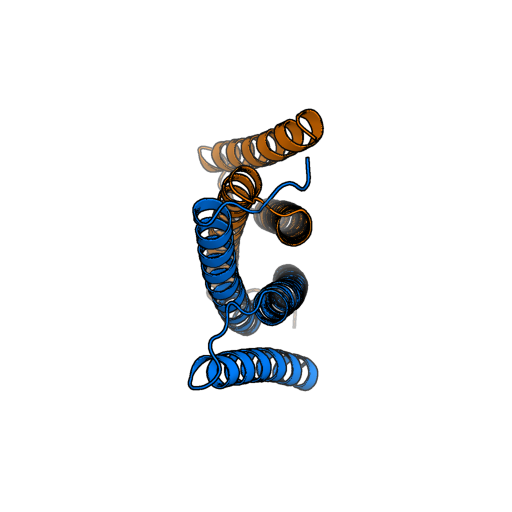A 1 95 ? -19.609 6.109 6.691 1 49.91 95 ASN A C 1
ATOM 734 O O . ASN A 1 95 ? -20.328 7.059 6.398 1 49.91 95 ASN A O 1
ATOM 738 N N . GLN A 1 96 ? -19.734 5.391 7.727 1 48.62 96 GLN A N 1
ATOM 739 C CA . GLN A 1 96 ? -20.734 5.816 8.711 1 48.62 96 GLN A CA 1
ATOM 740 C C . GLN A 1 96 ? -20.281 7.078 9.438 1 48.62 96 GLN A C 1
ATOM 742 O O . GLN A 1 96 ? -21.109 7.918 9.805 1 48.62 96 GLN A O 1
ATOM 747 N N . ASN A 1 97 ? -18.984 7.004 9.766 1 41.09 97 ASN A N 1
ATOM 748 C CA . ASN A 1 97 ? -18.594 8.133 10.602 1 41.09 97 ASN A CA 1
ATOM 749 C C . ASN A 1 97 ? -18.312 9.383 9.766 1 41.09 97 ASN A C 1
ATOM 751 O O . ASN A 1 97 ? -18.078 10.461 10.312 1 41.09 97 ASN A O 1
ATOM 755 N N . VAL A 1 98 ? -18.062 9.25 8.477 1 38.53 98 VAL A N 1
ATOM 756 C CA . VAL A 1 98 ? -18.016 10.523 7.766 1 38.53 98 VAL A CA 1
ATOM 757 C C . VAL A 1 98 ? -19.438 11.031 7.527 1 38.53 98 VAL A C 1
ATOM 759 O O . VAL A 1 98 ? -20.344 10.242 7.273 1 38.53 98 VAL A O 1
ATOM 762 N N . MET B 1 1 ? -14.406 30.094 13.672 1 33.31 1 MET B N 1
ATOM 763 C CA . MET B 1 1 ? -13.211 29.766 14.445 1 33.31 1 MET B CA 1
ATOM 764 C C . MET B 1 1 ? -12.133 29.156 13.555 1 33.31 1 MET B C 1
ATOM 766 O O . MET B 1 1 ? -12.398 28.203 12.82 1 33.31 1 MET B O 1
ATOM 770 N N . GLN B 1 2 ? -11.266 29.891 12.984 1 38.81 2 GLN B N 1
ATOM 771 C CA . GLN B 1 2 ? -10.234 29.484 12.031 1 38.81 2 GLN B CA 1
ATOM 772 C C . GLN B 1 2 ? -9.484 28.25 12.531 1 38.81 2 GLN B C 1
ATOM 774 O O . GLN B 1 2 ? -9.023 28.219 13.68 1 38.81 2 GLN B O 1
ATOM 779 N N . ALA B 1 3 ? -9.93 26.984 12.367 1 47.28 3 ALA B N 1
ATOM 780 C CA . ALA B 1 3 ? -9.297 25.781 12.898 1 47.28 3 ALA B CA 1
ATOM 781 C C . ALA B 1 3 ? -7.781 25.969 13.008 1 47.28 3 ALA B C 1
ATOM 783 O O . ALA B 1 3 ? -7.078 25.953 11.992 1 47.28 3 ALA B O 1
ATOM 784 N N . THR B 1 4 ? -7.297 26.859 13.773 1 52.62 4 THR B N 1
ATOM 785 C CA . THR B 1 4 ? -5.883 27.047 14.078 1 52.62 4 THR B CA 1
ATOM 786 C C . THR B 1 4 ? -5.199 25.688 14.281 1 52.62 4 THR B C 1
ATOM 788 O O . THR B 1 4 ? -5.648 24.875 15.086 1 52.62 4 THR B O 1
ATOM 791 N N . MET B 1 5 ? -4.676 25.156 13.211 1 57.91 5 MET B N 1
ATOM 792 C CA . MET B 1 5 ? -3.916 23.906 13.375 1 57.91 5 MET B CA 1
ATOM 793 C C . MET B 1 5 ? -3.01 23.984 14.594 1 57.91 5 MET B C 1
ATOM 795 O O . MET B 1 5 ? -2.152 24.875 14.688 1 57.91 5 MET B O 1
ATOM 799 N N . THR B 1 6 ? -3.449 23.422 15.695 1 68.69 6 THR B N 1
ATOM 800 C CA . THR B 1 6 ? -2.613 23.375 16.891 1 68.69 6 THR B CA 1
ATOM 801 C C . THR B 1 6 ? -1.252 22.766 16.578 1 68.69 6 THR B C 1
ATOM 803 O O . THR B 1 6 ? -1.113 22 15.609 1 68.69 6 THR B O 1
ATOM 806 N N . PRO B 1 7 ? -0.191 23.359 17.141 1 68.56 7 PRO B N 1
ATOM 807 C CA . PRO B 1 7 ? 1.136 22.766 16.953 1 68.56 7 PRO B CA 1
ATOM 808 C C . PRO B 1 7 ? 1.118 21.25 17.047 1 68.56 7 PRO B C 1
ATOM 810 O O . PRO B 1 7 ? 1.812 20.578 16.281 1 68.56 7 PRO B O 1
ATOM 813 N N . THR B 1 8 ? 0.325 20.703 17.922 1 71.88 8 THR B N 1
ATOM 814 C CA . THR B 1 8 ? 0.229 19.25 18.031 1 71.88 8 THR B CA 1
ATOM 815 C C . THR B 1 8 ? -0.398 18.641 16.781 1 71.88 8 THR B C 1
ATOM 817 O O . THR B 1 8 ? 0.018 17.578 16.328 1 71.88 8 THR B O 1
ATOM 820 N N . GLY B 1 9 ? -1.313 19.344 16.188 1 73.5 9 GLY B N 1
ATOM 821 C CA . GLY B 1 9 ? -1.959 18.875 14.969 1 73.5 9 GLY B CA 1
ATOM 822 C C . GLY B 1 9 ? -1.026 18.844 13.773 1 73.5 9 GLY B C 1
ATOM 823 O O . GLY B 1 9 ? -1.042 17.891 12.992 1 73.5 9 GLY B O 1
ATOM 824 N N . VAL B 1 10 ? -0.238 19.844 13.734 1 74 10 VAL B N 1
ATOM 825 C CA . VAL B 1 10 ? 0.734 19.938 12.656 1 74 10 VAL B CA 1
ATOM 826 C C . VAL B 1 10 ? 1.764 18.812 12.789 1 74 10 VAL B C 1
ATOM 828 O O . VAL B 1 10 ? 2.119 18.172 11.797 1 74 10 VAL B O 1
ATOM 831 N N . LEU B 1 11 ? 2.168 18.531 14.031 1 76.44 11 LEU B N 1
ATOM 832 C CA . LEU B 1 11 ? 3.152 17.484 14.266 1 76.44 11 LEU B CA 1
ATOM 833 C C . LEU B 1 11 ? 2.576 16.109 13.938 1 76.44 11 LEU B C 1
ATOM 835 O O . LEU B 1 11 ? 3.262 15.273 13.352 1 76.44 11 LEU B O 1
ATOM 839 N N . ASN B 1 12 ? 1.419 15.984 14.227 1 85.75 12 ASN B N 1
ATOM 840 C CA . ASN B 1 12 ? 0.75 14.719 13.914 1 85.75 12 ASN B CA 1
ATOM 841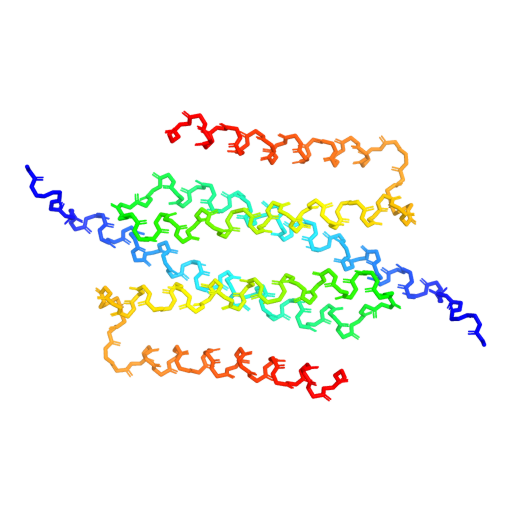 C C . ASN B 1 12 ? 0.632 14.508 12.406 1 85.75 12 ASN B C 1
ATOM 843 O O . ASN B 1 12 ? 0.949 13.43 11.906 1 85.75 12 ASN B O 1
ATOM 847 N N . ASP B 1 13 ? 0.244 15.57 11.734 1 90.88 13 ASP B N 1
ATOM 848 C CA . ASP B 1 13 ? 0.092 15.461 10.281 1 90.88 13 ASP B CA 1
ATOM 849 C C . ASP B 1 13 ? 1.438 15.211 9.609 1 90.88 13 ASP B C 1
ATOM 851 O O . ASP B 1 13 ? 1.521 14.453 8.633 1 90.88 13 ASP B O 1
ATOM 855 N N . GLN B 1 14 ? 2.424 15.867 10.156 1 87.94 14 GLN B N 1
ATOM 856 C CA . GLN B 1 14 ? 3.758 15.664 9.602 1 87.94 14 GLN B CA 1
ATOM 857 C C . GLN B 1 14 ? 4.227 14.227 9.797 1 87.94 14 GLN B C 1
ATOM 859 O O . GLN B 1 14 ? 4.781 13.617 8.883 1 87.94 14 GLN B O 1
ATOM 864 N N . MET B 1 15 ? 4.016 13.664 10.914 1 90 15 MET B N 1
ATOM 865 C CA . MET B 1 15 ? 4.406 12.289 11.203 1 90 15 MET B CA 1
ATOM 866 C C . MET B 1 15 ? 3.609 11.305 10.352 1 90 15 MET B C 1
ATOM 868 O O . MET B 1 15 ? 4.164 10.344 9.82 1 90 15 MET B O 1
ATOM 872 N N . ILE B 1 16 ? 2.373 11.594 10.25 1 92.69 16 ILE B N 1
ATOM 873 C CA . ILE B 1 16 ? 1.506 10.75 9.43 1 92.69 16 ILE B CA 1
ATOM 874 C C . ILE B 1 16 ? 1.996 10.766 7.984 1 92.69 16 ILE B C 1
ATOM 876 O O . ILE B 1 16 ? 2.139 9.711 7.363 1 92.69 16 ILE B O 1
ATOM 880 N N . ALA B 1 17 ? 2.248 11.945 7.5 1 92.44 17 ALA B N 1
ATOM 881 C CA . ALA B 1 17 ? 2.703 12.078 6.117 1 92.44 17 ALA B CA 1
ATOM 882 C C . ALA B 1 17 ? 4.027 11.352 5.906 1 92.44 17 ALA B C 1
ATOM 884 O O . ALA B 1 17 ? 4.215 10.672 4.895 1 92.44 17 ALA B O 1
ATOM 885 N N . ALA B 1 18 ? 4.922 11.43 6.848 1 89.38 18 ALA B N 1
ATOM 886 C CA . ALA B 1 18 ? 6.223 10.766 6.746 1 89.38 18 ALA B CA 1
ATOM 887 C C . ALA B 1 18 ? 6.066 9.25 6.734 1 89.38 18 ALA B C 1
ATOM 889 O O . ALA B 1 18 ? 6.707 8.562 5.934 1 89.38 18 ALA B O 1
ATOM 890 N N . ASP B 1 19 ? 5.234 8.734 7.586 1 91.06 19 ASP B N 1
ATOM 891 C CA . ASP B 1 19 ? 4.969 7.301 7.625 1 91.06 19 ASP B CA 1
ATOM 892 C C . ASP B 1 19 ? 4.348 6.82 6.316 1 91.06 19 ASP B C 1
ATOM 894 O O . ASP B 1 19 ? 4.684 5.746 5.816 1 91.06 19 ASP B O 1
ATOM 898 N N . CYS B 1 20 ? 3.443 7.613 5.816 1 94.06 20 CYS B N 1
ATOM 899 C CA . CYS B 1 20 ? 2.801 7.285 4.547 1 94.06 20 CYS B CA 1
ATOM 900 C C . CYS B 1 20 ? 3.816 7.258 3.412 1 94.06 20 CYS B C 1
ATOM 902 O O . CYS B 1 20 ? 3.764 6.383 2.545 1 94.06 20 CYS B O 1
ATOM 904 N N . LEU B 1 21 ? 4.707 8.219 3.42 1 91.69 21 LEU B N 1
ATOM 905 C CA . LEU B 1 21 ? 5.738 8.297 2.391 1 91.69 21 LEU B CA 1
ATOM 906 C C . LEU B 1 21 ? 6.609 7.043 2.404 1 91.69 21 LEU B C 1
ATOM 908 O O . LEU B 1 21 ? 6.855 6.438 1.357 1 91.69 21 LEU B O 1
ATOM 912 N N . ILE B 1 22 ? 7.043 6.637 3.561 1 90.44 22 ILE B N 1
ATOM 913 C CA . ILE B 1 22 ? 7.863 5.441 3.715 1 90.44 22 ILE B CA 1
ATOM 914 C C . ILE B 1 22 ? 7.078 4.211 3.268 1 90.44 22 ILE B C 1
ATOM 916 O O . ILE B 1 22 ? 7.598 3.369 2.531 1 90.44 22 ILE B O 1
ATOM 920 N N . SER B 1 23 ? 5.82 4.105 3.73 1 93.5 23 SER B N 1
ATOM 921 C CA . SER B 1 23 ? 4.969 2.988 3.342 1 93.5 23 SER B CA 1
ATOM 922 C C . SER B 1 23 ? 4.805 2.918 1.827 1 93.5 23 SER B C 1
ATOM 924 O O . SER B 1 23 ? 4.879 1.838 1.238 1 93.5 23 SER B O 1
ATOM 926 N N . ALA B 1 24 ? 4.559 4.047 1.194 1 94.12 24 ALA B N 1
ATOM 927 C CA . ALA B 1 24 ? 4.402 4.094 -0.257 1 94.12 24 ALA B CA 1
ATOM 928 C C . ALA B 1 24 ? 5.684 3.658 -0.962 1 94.12 24 ALA B C 1
ATOM 930 O O . ALA B 1 24 ? 5.637 2.889 -1.926 1 94.12 24 ALA B O 1
ATOM 931 N N . LYS B 1 25 ? 6.801 4.109 -0.48 1 90.81 25 LYS B N 1
ATOM 932 C CA . LYS B 1 25 ? 8.094 3.736 -1.038 1 90.81 25 LYS B CA 1
ATOM 933 C C . LYS B 1 25 ? 8.312 2.229 -0.951 1 90.81 25 LYS B C 1
ATOM 935 O O . LYS B 1 25 ? 8.758 1.603 -1.919 1 90.81 25 LYS B O 1
ATOM 940 N N . ASN B 1 26 ? 8 1.684 0.182 1 91.62 26 ASN B N 1
ATOM 941 C CA . ASN B 1 26 ? 8.156 0.245 0.368 1 91.62 26 ASN B CA 1
ATOM 942 C C . ASN B 1 26 ? 7.223 -0.542 -0.547 1 91.62 26 ASN B C 1
ATOM 944 O O . ASN B 1 26 ? 7.605 -1.584 -1.083 1 91.62 26 ASN B O 1
ATOM 948 N N . ALA B 1 27 ? 6.023 -0.057 -0.683 1 94.44 27 ALA B N 1
ATOM 949 C CA . ALA B 1 27 ? 5.066 -0.703 -1.577 1 94.44 27 ALA B CA 1
ATOM 950 C C . ALA B 1 27 ? 5.562 -0.685 -3.02 1 94.44 27 ALA B C 1
ATOM 952 O O . ALA B 1 27 ? 5.449 -1.683 -3.734 1 94.44 27 ALA B O 1
ATOM 953 N N . ILE B 1 28 ? 6.098 0.402 -3.508 1 92.19 28 ILE B N 1
ATOM 954 C CA . ILE B 1 28 ? 6.637 0.533 -4.859 1 92.19 28 ILE B CA 1
ATOM 955 C C . ILE B 1 28 ? 7.746 -0.491 -5.07 1 92.19 28 ILE B C 1
ATOM 957 O O . ILE B 1 28 ? 7.719 -1.255 -6.039 1 92.19 28 ILE B O 1
ATOM 961 N N . LYS B 1 29 ? 8.648 -0.578 -4.184 1 91.44 29 LYS B N 1
ATOM 962 C CA . LYS B 1 29 ? 9.766 -1.516 -4.289 1 91.44 29 LYS B CA 1
ATOM 963 C C . LYS B 1 29 ? 9.273 -2.961 -4.25 1 91.44 29 LYS B C 1
ATOM 965 O O . LYS B 1 29 ? 9.719 -3.793 -5.043 1 91.44 29 LYS B O 1
ATOM 970 N N . GLY B 1 30 ? 8.383 -3.215 -3.279 1 91.44 30 GLY B N 1
ATOM 971 C CA . GLY B 1 30 ? 7.848 -4.559 -3.15 1 91.44 30 GLY B CA 1
ATOM 972 C C . GLY B 1 30 ? 7.117 -5.031 -4.395 1 91.44 30 GLY B C 1
ATOM 973 O O . GLY B 1 30 ? 7.324 -6.156 -4.852 1 91.44 30 GLY B O 1
ATOM 974 N N . CYS B 1 31 ? 6.266 -4.207 -4.918 1 94.19 31 CYS B N 1
ATOM 975 C CA . CYS B 1 31 ? 5.523 -4.562 -6.125 1 94.19 31 CYS B CA 1
ATOM 976 C C . CYS B 1 31 ? 6.473 -4.793 -7.297 1 94.19 31 CYS B C 1
ATOM 978 O O . CYS B 1 31 ? 6.293 -5.738 -8.07 1 94.19 31 CYS B O 1
ATOM 980 N N . ALA B 1 32 ? 7.48 -3.906 -7.438 1 91.25 32 ALA B N 1
ATOM 981 C CA . ALA B 1 32 ? 8.445 -4.043 -8.523 1 91.25 32 ALA B CA 1
ATOM 982 C C . ALA B 1 32 ? 9.156 -5.395 -8.461 1 91.25 32 ALA B C 1
ATOM 984 O O . ALA B 1 32 ? 9.289 -6.082 -9.469 1 91.25 32 ALA B O 1
ATOM 985 N N . MET B 1 33 ? 9.578 -5.793 -7.316 1 92 33 MET B N 1
ATOM 986 C CA . MET B 1 33 ? 10.258 -7.074 -7.133 1 92 33 MET B CA 1
ATOM 987 C C . MET B 1 33 ? 9.32 -8.234 -7.434 1 92 33 MET B C 1
ATOM 989 O O . MET B 1 33 ? 9.695 -9.188 -8.125 1 92 33 MET B O 1
ATOM 993 N N . ALA B 1 34 ? 8.117 -8.211 -6.914 1 93.31 34 ALA B N 1
ATOM 994 C CA . ALA B 1 34 ? 7.137 -9.281 -7.078 1 93.31 34 ALA B CA 1
ATOM 995 C C . ALA B 1 34 ? 6.75 -9.453 -8.547 1 93.31 34 ALA B C 1
ATOM 997 O O . ALA B 1 34 ? 6.539 -10.57 -9.016 1 93.31 34 ALA B O 1
ATOM 998 N N . ILE B 1 35 ? 6.629 -8.344 -9.258 1 93.56 35 ILE B N 1
ATOM 999 C CA . ILE B 1 35 ? 6.289 -8.391 -10.68 1 93.56 35 ILE B CA 1
ATOM 1000 C C . ILE B 1 35 ? 7.355 -9.18 -11.438 1 93.56 35 ILE B C 1
ATOM 1002 O O . ILE B 1 35 ? 7.031 -9.992 -12.305 1 93.56 35 ILE B O 1
ATOM 1006 N N . ALA B 1 36 ? 8.656 -8.984 -11.078 1 89.94 36 ALA B N 1
ATOM 1007 C CA . ALA B 1 36 ? 9.773 -9.656 -11.734 1 89.94 36 ALA B CA 1
ATOM 1008 C C . ALA B 1 36 ? 9.734 -11.164 -11.484 1 89.94 36 ALA B C 1
ATOM 1010 O O . ALA B 1 36 ? 10.234 -11.945 -12.297 1 89.94 36 ALA B O 1
ATOM 1011 N N . GLU B 1 37 ? 9.094 -11.602 -10.422 1 90.31 37 GLU B N 1
ATOM 1012 C CA . GLU B 1 37 ? 9.117 -13 -10 1 90.31 37 GLU B CA 1
ATOM 1013 C C . GLU B 1 37 ? 7.801 -13.695 -10.328 1 90.31 37 GLU B C 1
ATOM 1015 O O . GLU B 1 37 ? 7.703 -14.922 -10.242 1 90.31 37 GLU B O 1
ATOM 1020 N N . ALA B 1 38 ? 6.789 -12.891 -10.633 1 91.81 38 ALA B N 1
ATOM 1021 C CA . ALA B 1 38 ? 5.469 -13.461 -10.898 1 91.81 38 ALA B CA 1
ATOM 1022 C C . ALA B 1 38 ? 5.48 -14.32 -12.156 1 91.81 38 ALA B C 1
ATOM 1024 O O . ALA B 1 38 ? 6.066 -13.945 -13.172 1 91.81 38 ALA B O 1
ATOM 1025 N N . SER B 1 39 ? 4.832 -15.484 -12.062 1 89.56 39 SER B N 1
ATOM 1026 C CA . SER B 1 39 ? 4.848 -16.438 -13.164 1 89.56 39 SER B CA 1
ATOM 1027 C C . SER B 1 39 ? 3.539 -16.391 -13.953 1 89.56 39 SER B C 1
ATOM 1029 O O . SER B 1 39 ? 3.467 -16.891 -15.07 1 89.56 39 SER B O 1
ATOM 1031 N N . THR B 1 40 ? 2.453 -15.844 -13.438 1 90.06 40 THR B N 1
ATOM 1032 C CA . THR B 1 40 ? 1.159 -15.797 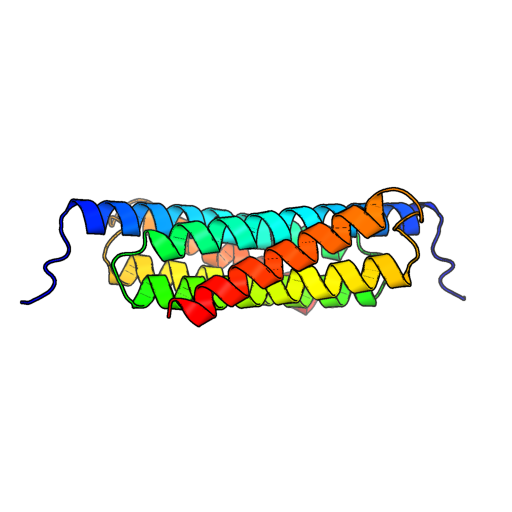-14.117 1 90.06 40 THR B CA 1
ATOM 1033 C C . THR B 1 40 ? 0.765 -14.359 -14.438 1 90.06 40 THR B C 1
ATOM 1035 O O . THR B 1 40 ? 1.028 -13.445 -13.656 1 90.06 40 THR B O 1
ATOM 1038 N N . PRO B 1 41 ? 0.095 -14.141 -15.562 1 92.5 41 PRO B N 1
ATOM 1039 C CA . PRO B 1 41 ? -0.337 -12.797 -15.945 1 92.5 41 PRO B CA 1
ATOM 1040 C C . PRO B 1 41 ? -1.338 -12.195 -14.961 1 92.5 41 PRO B C 1
ATOM 1042 O O . PRO B 1 41 ? -1.346 -10.977 -14.75 1 92.5 41 PRO B O 1
ATOM 1045 N N . GLU B 1 42 ? -2.131 -13.008 -14.344 1 90.5 42 GLU B N 1
ATOM 1046 C CA . GLU B 1 42 ? -3.154 -12.508 -13.438 1 90.5 42 GLU B CA 1
ATOM 1047 C C . GLU B 1 42 ? -2.527 -11.789 -12.242 1 90.5 42 GLU B C 1
ATOM 1049 O O . GLU B 1 42 ? -2.883 -10.656 -11.93 1 90.5 42 GLU B O 1
ATOM 1054 N N . VAL B 1 43 ? -1.616 -12.516 -11.609 1 91.69 43 VAL B N 1
ATOM 1055 C CA . VAL B 1 43 ? -0.98 -11.914 -10.445 1 91.69 43 VAL B CA 1
ATOM 1056 C C . VAL B 1 43 ? -0.088 -10.758 -10.883 1 91.69 43 VAL B C 1
ATOM 1058 O O . VAL B 1 43 ? -0.032 -9.719 -10.219 1 91.69 43 VAL B O 1
ATOM 1061 N N . ARG B 1 44 ? 0.565 -10.922 -12.039 1 93.81 44 ARG B N 1
ATOM 1062 C CA . ARG B 1 44 ? 1.419 -9.859 -12.555 1 93.81 44 ARG B CA 1
ATOM 1063 C C . ARG B 1 44 ? 0.615 -8.594 -12.812 1 93.81 44 ARG B C 1
ATOM 1065 O O . ARG B 1 44 ? 1.028 -7.496 -12.422 1 93.81 44 ARG B O 1
ATOM 1072 N N . ASN B 1 45 ? -0.51 -8.672 -13.383 1 94.5 45 ASN B N 1
ATOM 1073 C CA . ASN B 1 45 ? -1.353 -7.523 -13.695 1 94.5 45 ASN B CA 1
ATOM 1074 C C . ASN B 1 45 ? -1.894 -6.863 -12.43 1 94.5 45 ASN B C 1
ATOM 1076 O O . ASN B 1 45 ? -1.978 -5.637 -12.352 1 94.5 45 ASN B O 1
ATOM 1080 N N . THR B 1 46 ? -2.277 -7.691 -11.477 1 94.88 46 THR B N 1
ATOM 1081 C CA . THR 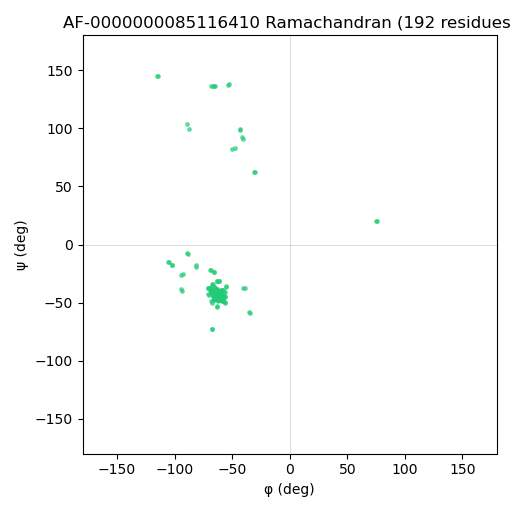B 1 46 ? -2.723 -7.16 -10.195 1 94.88 46 THR B CA 1
ATOM 1082 C C . THR B 1 46 ? -1.613 -6.352 -9.523 1 94.88 46 THR B C 1
ATOM 1084 O O . THR B 1 46 ? -1.855 -5.258 -9.016 1 94.88 46 THR B O 1
ATOM 1087 N N . LEU B 1 47 ? -0.422 -6.859 -9.594 1 95.06 47 LEU B N 1
ATOM 1088 C CA . LEU B 1 47 ? 0.729 -6.188 -9 1 95.06 47 LEU B CA 1
ATOM 1089 C C . LEU B 1 47 ? 1.039 -4.887 -9.734 1 95.06 47 LEU B C 1
ATOM 1091 O O . LEU B 1 47 ? 1.406 -3.889 -9.109 1 95.06 47 LEU B O 1
ATOM 1095 N N . LYS B 1 48 ? 0.906 -4.848 -11.016 1 95.38 48 LYS B N 1
ATOM 1096 C CA . LYS B 1 48 ? 1.133 -3.631 -11.797 1 95.38 48 LYS B CA 1
ATOM 1097 C C . LYS B 1 48 ? 0.137 -2.541 -11.414 1 95.38 48 LYS B C 1
ATOM 1099 O O . LYS B 1 48 ? 0.505 -1.369 -11.297 1 95.38 48 LYS B O 1
ATOM 1104 N N . GLN B 1 49 ? -1.1 -2.938 -11.227 1 95.81 49 GLN B N 1
ATOM 1105 C CA . GLN B 1 49 ? -2.107 -1.981 -10.773 1 95.81 49 GLN B CA 1
ATOM 1106 C C . GLN B 1 49 ? -1.757 -1.419 -9.398 1 95.81 49 GLN B C 1
ATOM 1108 O O . GLN B 1 49 ? -1.835 -0.208 -9.18 1 95.81 49 GLN B O 1
ATOM 1113 N N . HIS B 1 50 ? -1.36 -2.299 -8.508 1 96 50 HIS B N 1
ATOM 1114 C CA . HIS B 1 50 ? -1.01 -1.85 -7.164 1 96 50 HIS B CA 1
ATOM 1115 C C . HIS B 1 50 ? 0.237 -0.972 -7.188 1 96 50 HIS B C 1
ATOM 1117 O O . HIS B 1 50 ? 0.334 -0.006 -6.426 1 96 50 HIS B O 1
ATOM 1123 N N . LEU B 1 51 ? 1.177 -1.279 -8.055 1 94.31 51 LEU B N 1
ATOM 1124 C CA . LEU B 1 51 ? 2.357 -0.442 -8.242 1 94.31 51 LEU B CA 1
ATOM 1125 C C . LEU B 1 51 ? 1.961 0.969 -8.664 1 94.31 51 LEU B C 1
ATOM 1127 O O . LEU B 1 51 ? 2.434 1.949 -8.086 1 94.31 51 LEU B O 1
ATOM 1131 N N . ASN B 1 52 ? 1.088 1.025 -9.594 1 94.69 52 ASN B N 1
ATOM 1132 C CA . ASN B 1 52 ? 0.631 2.332 -10.055 1 94.69 52 ASN B CA 1
ATOM 1133 C C . ASN B 1 52 ? -0.074 3.105 -8.945 1 94.69 52 ASN B C 1
ATOM 1135 O O . ASN B 1 52 ? 0.115 4.316 -8.812 1 94.69 52 ASN B O 1
ATOM 1139 N N . ASP B 1 53 ? -0.908 2.459 -8.188 1 95.69 53 ASP B N 1
ATOM 1140 C CA . ASP B 1 53 ? -1.579 3.092 -7.055 1 95.69 53 ASP B CA 1
ATOM 1141 C C . ASP B 1 53 ? -0.567 3.611 -6.035 1 95.69 53 ASP B C 1
ATOM 1143 O O . ASP B 1 53 ? -0.724 4.711 -5.5 1 95.69 53 ASP B O 1
ATOM 1147 N N . ALA B 1 54 ? 0.478 2.805 -5.762 1 95.38 54 ALA B N 1
ATOM 1148 C CA . ALA B 1 54 ? 1.509 3.193 -4.801 1 95.38 54 ALA B CA 1
ATOM 1149 C C . ALA B 1 54 ? 2.289 4.41 -5.297 1 95.38 54 ALA B C 1
ATOM 1151 O O . ALA B 1 54 ? 2.621 5.301 -4.516 1 95.38 54 ALA B O 1
ATOM 1152 N N . ILE B 1 55 ? 2.523 4.457 -6.586 1 92.31 55 ILE B N 1
ATOM 1153 C CA . ILE B 1 55 ? 3.217 5.594 -7.18 1 92.31 55 ILE B CA 1
ATOM 1154 C C . ILE B 1 55 ? 2.367 6.855 -7.031 1 92.31 55 ILE B C 1
ATOM 1156 O O . ILE B 1 55 ? 2.865 7.902 -6.613 1 92.31 55 ILE B O 1
ATOM 1160 N N . THR B 1 56 ? 1.163 6.719 -7.348 1 94.06 56 THR B N 1
ATOM 1161 C CA . THR B 1 56 ? 0.244 7.848 -7.234 1 94.06 56 THR B CA 1
ATOM 1162 C C . THR B 1 56 ? 0.172 8.336 -5.789 1 94.06 56 THR B C 1
ATOM 1164 O O . THR B 1 56 ? 0.225 9.547 -5.539 1 94.06 56 THR B O 1
ATOM 1167 N N . PHE B 1 57 ? 0.074 7.434 -4.852 1 94.75 57 PHE B N 1
ATOM 1168 C CA . PHE B 1 57 ? 0.025 7.781 -3.434 1 94.75 57 PHE B CA 1
ATOM 1169 C C . PHE B 1 57 ? 1.31 8.477 -3.002 1 94.75 57 PHE B C 1
ATOM 1171 O O . PHE B 1 57 ? 1.267 9.492 -2.309 1 94.75 57 PHE B O 1
ATOM 1178 N N . HIS B 1 58 ? 2.389 7.98 -3.393 1 93.25 58 HIS B N 1
ATOM 1179 C CA . HIS B 1 58 ? 3.684 8.578 -3.092 1 93.25 58 HIS B CA 1
ATOM 1180 C C . HIS B 1 58 ? 3.748 10.023 -3.58 1 93.25 58 HIS B C 1
ATOM 1182 O O . HIS B 1 58 ? 4.199 10.914 -2.852 1 93.25 58 HIS B O 1
ATOM 1188 N N . GLU B 1 59 ? 3.289 10.242 -4.758 1 91.81 59 GLU B N 1
ATOM 1189 C CA . GLU B 1 59 ? 3.283 11.578 -5.348 1 91.81 59 GLU B CA 1
ATOM 1190 C C . GLU B 1 59 ? 2.381 12.531 -4.562 1 91.81 59 GLU B C 1
ATOM 1192 O O . GLU B 1 59 ? 2.764 13.664 -4.27 1 91.81 59 GLU B O 1
ATOM 1197 N N . GLN B 1 60 ? 1.229 12.086 -4.242 1 93.44 60 GLN B N 1
ATOM 1198 C CA . GLN B 1 60 ? 0.259 12.906 -3.527 1 93.44 60 GLN B CA 1
ATOM 1199 C C . GLN B 1 60 ? 0.78 13.297 -2.146 1 93.44 60 GLN B C 1
ATOM 1201 O O . GLN B 1 60 ? 0.666 14.453 -1.738 1 93.44 60 GLN B O 1
ATOM 1206 N N . ILE B 1 61 ? 1.347 12.344 -1.431 1 94.25 61 ILE B N 1
ATOM 1207 C CA . ILE B 1 61 ? 1.849 12.609 -0.087 1 94.25 61 ILE B CA 1
ATOM 1208 C C . ILE B 1 61 ? 3.066 13.523 -0.164 1 94.25 61 ILE B C 1
ATOM 1210 O O . ILE B 1 61 ? 3.209 14.445 0.643 1 94.25 61 ILE B O 1
ATOM 1214 N N . SER B 1 62 ? 3.91 13.289 -1.151 1 90.62 62 SER B N 1
ATOM 1215 C CA . SER B 1 62 ? 5.074 14.148 -1.359 1 90.62 62 SER B CA 1
ATOM 1216 C C . SER B 1 62 ? 4.656 15.594 -1.616 1 90.62 62 SER B C 1
ATOM 1218 O O . SER B 1 62 ? 5.203 16.516 -1.013 1 90.62 62 SER B O 1
ATOM 1220 N N . GLN B 1 63 ? 3.734 15.758 -2.473 1 90.38 63 GLN B N 1
ATOM 1221 C CA . GLN B 1 63 ? 3.232 17.094 -2.791 1 90.38 63 GLN B CA 1
ATOM 1222 C C . GLN B 1 63 ? 2.617 17.75 -1.562 1 90.38 63 GLN B C 1
ATOM 1224 O O . GLN B 1 63 ? 2.82 18.953 -1.327 1 90.38 63 GLN B O 1
ATOM 1229 N N . TYR B 1 64 ? 1.849 17 -0.81 1 90.62 64 TYR B N 1
ATOM 1230 C CA . TYR B 1 64 ? 1.263 17.5 0.428 1 90.62 64 TYR B CA 1
ATOM 1231 C C . TYR B 1 64 ? 2.342 18.016 1.373 1 90.62 64 TYR B C 1
ATOM 1233 O O . TYR B 1 64 ? 2.217 19.109 1.932 1 90.62 64 TYR B O 1
ATOM 1241 N N . MET B 1 65 ? 3.359 17.297 1.624 1 90.25 65 MET B N 1
ATOM 1242 C CA . MET B 1 65 ? 4.434 17.641 2.547 1 90.25 65 MET B CA 1
ATOM 1243 C C . MET B 1 65 ? 5.16 18.906 2.086 1 90.25 65 MET B C 1
ATOM 1245 O O . MET B 1 65 ? 5.523 19.75 2.904 1 90.25 65 MET B O 1
ATOM 1249 N N . VAL B 1 66 ? 5.391 19 0.781 1 87.69 66 VAL B N 1
ATOM 1250 C CA . VAL B 1 66 ? 6.023 20.188 0.218 1 87.69 66 VAL B CA 1
ATOM 1251 C C . VAL B 1 66 ? 5.137 21.406 0.457 1 87.69 66 VAL B C 1
ATOM 1253 O O . VAL B 1 66 ? 5.613 22.438 0.93 1 87.69 66 VAL B O 1
ATOM 1256 N N . ASN B 1 67 ? 3.912 21.297 0.167 1 89.12 67 ASN B N 1
ATOM 1257 C CA . ASN B 1 67 ? 2.959 22.391 0.303 1 89.12 67 ASN B CA 1
ATOM 1258 C C . ASN B 1 67 ? 2.852 22.859 1.751 1 89.12 67 ASN B C 1
ATOM 1260 O O . ASN B 1 67 ? 2.639 24.047 2.008 1 89.12 67 ASN B O 1
ATOM 1264 N N . LYS B 1 68 ? 3.039 21.938 2.705 1 89.56 68 LYS B N 1
ATOM 1265 C CA . LYS B 1 68 ? 2.912 22.25 4.125 1 89.56 68 LYS B CA 1
ATOM 1266 C C . LYS B 1 68 ? 4.238 22.734 4.703 1 89.56 68 LYS B C 1
ATOM 1268 O O . LYS B 1 68 ? 4.309 23.125 5.867 1 89.56 68 LYS B O 1
ATOM 1273 N N . GLY B 1 69 ? 5.258 22.625 3.881 1 83.81 69 GLY B N 1
ATOM 1274 C CA . GLY B 1 69 ? 6.57 23.078 4.32 1 83.81 69 GLY B CA 1
ATOM 1275 C C . GLY B 1 69 ? 7.227 22.125 5.297 1 83.81 69 GLY B C 1
ATOM 1276 O O . GLY B 1 69 ? 7.988 22.547 6.172 1 83.81 69 GLY B O 1
ATOM 1277 N N . TYR B 1 70 ? 6.789 20.859 5.328 1 81.81 70 TYR B N 1
ATOM 1278 C CA . TYR B 1 70 ? 7.344 19.875 6.246 1 81.81 70 TYR B CA 1
ATOM 1279 C C . TYR B 1 70 ? 8.773 19.516 5.871 1 81.81 70 TYR B C 1
ATOM 1281 O O . TYR B 1 70 ? 9.492 18.891 6.652 1 81.81 70 TYR B O 1
ATOM 1289 N N . TYR B 1 71 ? 9.133 19.734 4.668 1 68.69 71 TYR B N 1
ATOM 1290 C CA . TYR B 1 71 ? 10.484 19.438 4.199 1 68.69 71 TYR B CA 1
ATOM 1291 C C . TYR B 1 71 ? 11.414 20.625 4.434 1 68.69 71 TYR B C 1
ATOM 1293 O O . TYR B 1 71 ? 11.047 21.781 4.18 1 68.69 71 TYR B O 1
ATOM 1301 N N . HIS B 1 72 ? 12.117 20.547 5.422 1 59.38 72 HIS B N 1
ATOM 1302 C CA . HIS B 1 72 ? 13.094 21.625 5.566 1 59.38 72 HIS B CA 1
ATOM 1303 C C . HIS B 1 72 ? 14.148 21.562 4.473 1 59.38 72 HIS B C 1
ATOM 1305 O O . HIS B 1 72 ? 14.469 20.484 3.975 1 59.38 72 HIS B O 1
ATOM 1311 N N . PRO B 1 73 ? 14.562 22.781 3.816 1 51.12 73 PRO B N 1
ATOM 1312 C CA . PRO B 1 73 ? 15.406 23.109 2.664 1 51.12 73 PRO B CA 1
ATOM 1313 C C . PRO B 1 73 ? 16.594 22.172 2.514 1 51.12 73 PRO B C 1
ATOM 1315 O O . PRO B 1 73 ? 16.969 21.812 1.392 1 51.12 73 PRO B O 1
ATOM 1318 N N . THR B 1 74 ? 17.5 21.969 3.381 1 51.12 74 THR B N 1
ATOM 1319 C CA . THR B 1 74 ? 18.797 21.422 3 1 51.12 74 THR B CA 1
ATOM 1320 C C . THR B 1 74 ? 18.641 19.969 2.527 1 51.12 74 THR B C 1
ATOM 1322 O O . THR B 1 74 ? 19.125 19.609 1.453 1 51.12 74 THR B O 1
ATOM 1325 N N . ASN B 1 75 ? 18.391 18.938 3.332 1 49.25 75 ASN B N 1
ATOM 1326 C CA . ASN B 1 75 ? 18.656 17.516 3.119 1 49.25 75 ASN B CA 1
ATOM 1327 C C . ASN B 1 75 ? 17.422 16.812 2.537 1 49.25 75 ASN B C 1
ATOM 1329 O O . ASN B 1 75 ? 17.562 15.906 1.703 1 49.25 75 ASN B O 1
ATOM 1333 N N . VAL B 1 76 ? 16.234 17.125 2.645 1 52.97 76 VAL B N 1
ATOM 1334 C CA . VAL B 1 76 ? 15.047 16.297 2.426 1 52.97 76 VAL B CA 1
ATOM 1335 C C . VAL B 1 76 ? 14.547 16.484 0.996 1 52.97 76 VAL B C 1
ATOM 1337 O O . VAL B 1 76 ? 14.117 15.523 0.351 1 52.97 76 VAL B O 1
ATOM 1340 N N . GLN B 1 77 ? 14.641 17.719 0.542 1 52.03 77 GLN B N 1
ATOM 1341 C CA . GLN B 1 77 ? 14.25 17.891 -0.853 1 52.03 77 GLN B CA 1
ATOM 1342 C C . GLN B 1 77 ? 15.039 16.969 -1.77 1 52.03 77 GLN B C 1
ATOM 1344 O O . GLN B 1 77 ? 14.484 16.406 -2.715 1 52.03 77 GLN B O 1
ATOM 1349 N N . GLU B 1 78 ? 16.188 16.891 -1.329 1 56.78 78 GLU B N 1
ATOM 1350 C CA . GLU B 1 78 ? 17.031 16 -2.131 1 56.78 78 GLU B CA 1
ATOM 1351 C C . GLU B 1 78 ? 16.562 14.555 -2.016 1 56.78 78 GLU B C 1
ATOM 1353 O O . GLU B 1 78 ? 16.5 13.836 -3.018 1 56.78 78 GLU B O 1
ATOM 1358 N N . GLN B 1 79 ? 16.234 14.273 -0.797 1 56.94 79 GLN B N 1
ATOM 1359 C CA . GLN B 1 79 ? 15.828 12.891 -0.595 1 56.94 79 GLN B CA 1
ATOM 1360 C C . GLN B 1 79 ? 14.5 12.594 -1.289 1 56.94 79 GLN B C 1
ATOM 1362 O O . GLN B 1 79 ? 14.328 11.539 -1.899 1 56.94 79 GLN B O 1
ATOM 1367 N N . LEU B 1 80 ? 13.641 13.484 -1.269 1 57.69 80 LEU B N 1
ATOM 1368 C CA . LEU B 1 80 ? 12.367 13.328 -1.962 1 57.69 80 LEU B CA 1
ATOM 1369 C C . LEU B 1 80 ? 12.57 13.289 -3.473 1 57.69 80 LEU B C 1
ATOM 1371 O O . LEU B 1 80 ? 11.93 12.5 -4.168 1 57.69 80 LEU B O 1
ATOM 1375 N N . ARG B 1 81 ? 13.414 14.164 -3.838 1 57.38 81 ARG B N 1
ATOM 1376 C CA . ARG B 1 81 ? 13.742 14.156 -5.262 1 57.38 81 ARG B CA 1
ATOM 1377 C C . ARG B 1 81 ? 14.32 12.812 -5.68 1 57.38 81 ARG B C 1
ATOM 1379 O O . ARG B 1 81 ? 13.93 12.258 -6.715 1 57.38 81 ARG B O 1
ATOM 1386 N N . LEU B 1 82 ? 15.07 12.32 -4.852 1 60.44 82 LEU B N 1
ATOM 1387 C CA . LEU B 1 82 ? 15.695 11.031 -5.145 1 60.44 82 LEU B CA 1
ATOM 1388 C C . LEU B 1 82 ? 14.664 9.906 -5.102 1 60.44 82 LEU B C 1
ATOM 1390 O O . LEU B 1 82 ? 14.688 9.008 -5.938 1 60.44 82 LEU B O 1
ATOM 1394 N N . ASP B 1 83 ? 13.789 10.047 -4.191 1 57.72 83 ASP B N 1
ATOM 1395 C CA . ASP B 1 83 ? 12.742 9.039 -4.078 1 57.72 83 ASP B CA 1
ATOM 1396 C C . ASP B 1 83 ? 11.781 9.109 -5.266 1 57.72 83 ASP B C 1
ATOM 1398 O O . ASP B 1 83 ? 11.375 8.07 -5.801 1 57.72 83 ASP B O 1
ATOM 1402 N N . LEU B 1 84 ? 11.523 10.273 -5.621 1 58.69 84 LEU B N 1
ATOM 1403 C CA . LEU B 1 84 ? 10.664 10.453 -6.785 1 58.69 84 LEU B CA 1
ATOM 1404 C C . LEU B 1 84 ? 11.367 9.977 -8.055 1 58.69 84 LEU B C 1
ATOM 1406 O O . LEU B 1 84 ? 10.742 9.352 -8.914 1 58.69 84 LEU B O 1
ATOM 1410 N N . GLN B 1 85 ? 12.547 10.25 -8.141 1 59.84 85 GLN B N 1
ATOM 1411 C CA . GLN B 1 85 ? 13.344 9.773 -9.266 1 59.84 85 GLN B CA 1
ATOM 1412 C C . GLN B 1 85 ? 13.422 8.25 -9.281 1 59.84 85 GLN B C 1
ATOM 1414 O O . GLN B 1 85 ? 13.336 7.629 -10.344 1 59.84 85 GLN B O 1
ATOM 1419 N N . ALA B 1 86 ? 13.555 7.734 -8.18 1 56.78 86 ALA B N 1
ATOM 1420 C CA . ALA B 1 86 ? 13.609 6.281 -8.062 1 56.78 86 ALA B CA 1
ATOM 1421 C C . ALA B 1 86 ? 12.281 5.648 -8.461 1 56.78 86 ALA B C 1
ATOM 1423 O O . ALA B 1 86 ? 12.258 4.629 -9.156 1 56.78 86 ALA B O 1
ATOM 1424 N N . ALA B 1 87 ? 11.25 6.246 -8.016 1 55.84 87 ALA B N 1
ATOM 1425 C CA . ALA B 1 87 ? 9.922 5.773 -8.398 1 55.84 87 ALA B CA 1
ATOM 1426 C C . ALA B 1 87 ? 9.727 5.867 -9.906 1 55.84 87 ALA B C 1
ATOM 1428 O O . ALA B 1 87 ? 9.188 4.945 -10.523 1 55.84 87 ALA B O 1
ATOM 1429 N N . GLN B 1 88 ? 10.141 6.922 -10.438 1 58.09 88 GLN B N 1
ATOM 1430 C CA . GLN B 1 88 ? 10.055 7.117 -11.883 1 58.09 88 GLN B CA 1
ATOM 1431 C C . GLN B 1 88 ? 10.906 6.098 -12.633 1 58.09 88 GLN B C 1
ATOM 1433 O O . GLN B 1 88 ? 10.508 5.594 -13.68 1 58.09 88 GLN B O 1
ATOM 1438 N N . GLN B 1 89 ? 12.008 5.855 -12.125 1 60.62 89 GLN B N 1
ATOM 1439 C CA . GLN B 1 89 ? 12.898 4.875 -12.742 1 60.62 89 GLN B CA 1
ATOM 1440 C C . GLN B 1 89 ? 12.266 3.486 -12.75 1 60.62 89 GLN B C 1
ATOM 1442 O O . GLN B 1 89 ? 12.391 2.75 -13.727 1 60.62 89 GLN B O 1
ATOM 1447 N N . VAL B 1 90 ? 11.703 3.188 -11.695 1 54.94 90 VAL B N 1
ATOM 1448 C CA . VAL B 1 90 ? 11.016 1.901 -11.609 1 54.94 90 VAL B CA 1
ATOM 1449 C C . VAL B 1 90 ? 9.891 1.841 -12.633 1 54.94 90 VAL B C 1
ATOM 1451 O O . VAL B 1 90 ? 9.719 0.825 -13.312 1 54.94 90 VAL B O 1
ATOM 1454 N N . LEU B 1 91 ? 9.219 2.918 -12.781 1 55.78 91 LEU B N 1
ATOM 1455 C CA . LEU B 1 91 ? 8.133 3.008 -13.75 1 55.78 91 LEU B CA 1
ATOM 1456 C C . LEU B 1 91 ? 8.68 2.902 -15.172 1 55.78 91 LEU B C 1
ATOM 1458 O O . LEU B 1 91 ? 8.062 2.262 -16.031 1 55.78 91 LEU B O 1
ATOM 1462 N N . SER B 1 92 ? 9.672 3.656 -15.352 1 57.38 92 SER B N 1
ATOM 1463 C CA . SER B 1 92 ? 10.297 3.623 -16.672 1 57.38 92 SER B CA 1
ATOM 1464 C C . SER B 1 92 ? 10.773 2.219 -17.016 1 57.38 92 SER B C 1
ATOM 1466 O O . SER B 1 92 ? 10.609 1.766 -18.156 1 57.38 92 SER B O 1
ATOM 1468 N N . ARG B 1 93 ? 11.43 1.636 -16.172 1 55.34 93 ARG B N 1
ATOM 1469 C CA . ARG B 1 93 ? 11.938 0.286 -16.391 1 55.34 93 ARG B CA 1
ATOM 1470 C C . ARG B 1 93 ? 10.805 -0.68 -16.719 1 55.34 93 ARG B C 1
ATOM 1472 O O . ARG B 1 93 ? 10.961 -1.578 -17.547 1 55.34 93 ARG B O 1
ATOM 1479 N N . TYR B 1 94 ? 9.82 -0.499 -16.047 1 50.84 94 TYR B N 1
ATOM 1480 C CA . TYR B 1 94 ? 8.656 -1.341 -16.281 1 50.84 94 TYR B CA 1
ATOM 1481 C C . TYR B 1 94 ? 8.047 -1.043 -17.656 1 50.84 94 TYR B C 1
ATOM 1483 O O . TYR B 1 94 ? 7.629 -1.96 -18.359 1 50.84 94 TYR B O 1
ATOM 1491 N N . ASN B 1 95 ? 7.859 0.172 -17.828 1 49.72 95 ASN B N 1
ATOM 1492 C CA . ASN B 1 95 ? 7.32 0.539 -19.141 1 49.72 95 ASN B CA 1
ATOM 1493 C C . ASN B 1 95 ? 8.227 0.073 -20.266 1 49.72 95 ASN B C 1
ATOM 1495 O O . ASN B 1 95 ? 7.758 -0.234 -21.359 1 49.72 95 ASN B O 1
ATOM 1499 N N . GLN B 1 96 ? 9.453 0.197 -20.031 1 49.06 96 GLN B N 1
ATOM 1500 C CA . GLN B 1 96 ? 10.375 -0.213 -21.078 1 49.06 96 GLN B CA 1
ATOM 1501 C C . GLN B 1 96 ? 10.375 -1.729 -21.25 1 49.06 96 GLN B C 1
ATOM 1503 O O . GLN B 1 96 ? 10.555 -2.232 -22.375 1 49.06 96 GLN B O 1
ATOM 1508 N N . ASN B 1 97 ? 10.391 -2.348 -20.062 1 41.78 97 ASN B N 1
ATOM 1509 C CA . ASN B 1 97 ? 10.562 -3.787 -20.234 1 41.78 97 ASN B CA 1
ATOM 1510 C C . ASN B 1 97 ? 9.234 -4.469 -20.578 1 41.78 97 ASN B C 1
ATOM 1512 O O . ASN B 1 97 ? 9.211 -5.672 -20.844 1 41.78 97 ASN B O 1
ATOM 1516 N N . VAL B 1 98 ? 8.102 -3.818 -20.328 1 39.31 98 VAL B N 1
ATOM 1517 C CA . VAL B 1 98 ? 6.93 -4.48 -20.891 1 39.31 98 VAL B CA 1
ATOM 1518 C C . VAL B 1 98 ? 6.844 -4.199 -22.391 1 39.31 98 VAL B C 1
ATOM 1520 O O . VAL B 1 98 ? 7.199 -3.107 -22.844 1 39.31 98 VAL B O 1
#